Protein AF-A0A497PN69-F1 (afdb_monomer_lite)

Radius of gyration: 21.59 Å; chains: 1; bounding box: 62×53×50 Å

Secondary structure (DSSP, 8-state):
--PPPPPPP-EEEESS-SS--PBP-TTSEEPTT-EEEETTSSS-EEEEESSTTEESPPTTSTTEEEEPSSSPBP-TT-EE-TT-EEEEEE-TTSSSEEEEEEEEEESS-EES--S--B-SS-BTTTTTEEEEEE-HHHHTTSS-TT-----SS-EEEEEE-TT---EEE-S---SEEEEEEEEB-TTTSEEEEEEEE---BPPP-SHHHHHHS---B---EEE------SSEEEEEEEEPPP---

Foldseek 3Di:
DDDDDDDQWAFPDKPQDQADADADDLADFDAAQHKHWHVVDVVIWMWGARHGRPHRDDPPDVRIDTDPPDQDADDLADKDAAQRKHKHQADLVVPHGDSFIWMKGFRHIDHSDDPADPVVPDRVCVNTIDTPAGHLRRQQRRPDQPGHNDDPFKIKTKIWQAQHFKDKGAQDQFAKKKKWKFQADPVPGDTPDIDMDGCQWPDQPDPCCVVPNDTHGNGMDMDGRHDRHRTMMMIMIGGHDPPDD

Sequence (245 aa):
MKLVKLRDINLVFSNIPFEDYPEWDGSTTYNKGDRVILTSEKPVKIFESLVDSNTNNYPPDTCWNELESNYPEWDRKTSYSAGDRVKVSYEKDGITPLDIPQAFEAVSSNSGVYPPEDDGTNWVSLDKWKDLGATNRWKMFDGKVLTQTVNSDTIEVVVDFSYCSSFALFNLYTDSINWELYDGDYQNGDLVKSGQITNLQEEVKDWYEYFYSEIVLKQDVFVDGLPALSNSQLRLLINPAGDSA

pLDDT: mean 80.76, std 14.46, range [25.45, 97.81]

Structure (mmCIF, N/CA/C/O backbone):
data_AF-A0A497PN69-F1
#
_entry.id   AF-A0A497PN69-F1
#
loop_
_atom_site.group_PDB
_atom_site.id
_atom_site.type_symbol
_atom_site.label_atom_id
_atom_site.label_alt_id
_atom_site.label_comp_id
_atom_site.label_asym_id
_atom_site.label_entity_id
_atom_site.label_seq_id
_atom_site.pdbx_PDB_ins_code
_atom_site.Cartn_x
_atom_site.Cartn_y
_atom_site.Cartn_z
_atom_site.occupancy
_atom_site.B_iso_or_equiv
_atom_site.auth_seq_id
_atom_site.auth_comp_id
_atom_site.auth_asym_id
_atom_site.auth_atom_id
_atom_site.pdbx_PDB_model_num
ATOM 1 N N . MET A 1 1 ? -30.030 15.438 -8.750 1.00 37.94 1 MET A N 1
ATOM 2 C CA . MET A 1 1 ? -29.577 14.555 -7.657 1.00 37.94 1 MET A CA 1
ATOM 3 C C . MET A 1 1 ? -28.134 14.192 -7.952 1.00 37.94 1 MET A C 1
ATOM 5 O O . MET A 1 1 ? -27.872 13.740 -9.058 1.00 37.94 1 MET A O 1
ATOM 9 N N . LYS A 1 2 ? -27.202 14.486 -7.043 1.00 30.28 2 LYS A N 1
ATOM 10 C CA . LYS A 1 2 ? -25.797 14.086 -7.174 1.00 30.28 2 LYS A CA 1
ATOM 11 C C . LYS A 1 2 ? -25.393 13.405 -5.873 1.00 30.28 2 LYS A C 1
ATOM 13 O O . LYS A 1 2 ? -25.595 13.965 -4.800 1.00 30.28 2 LYS A O 1
ATOM 18 N N . LEU A 1 3 ? -24.923 12.177 -6.018 1.00 25.45 3 LEU A N 1
ATOM 19 C CA . LEU A 1 3 ? -24.371 11.335 -4.969 1.00 25.45 3 LEU A CA 1
ATOM 20 C C . LEU A 1 3 ? -22.994 11.895 -4.574 1.00 25.45 3 LEU A C 1
ATOM 22 O O . LEU A 1 3 ? -22.254 12.343 -5.453 1.00 25.45 3 LEU A O 1
ATOM 26 N N . VAL A 1 4 ? -22.684 11.926 -3.276 1.00 40.94 4 VAL A N 1
ATOM 27 C CA . VAL A 1 4 ? -21.407 12.441 -2.757 1.00 40.94 4 VAL A CA 1
ATOM 28 C C . VAL A 1 4 ? -20.396 11.313 -2.576 1.00 40.94 4 VAL A C 1
ATOM 30 O O . VAL A 1 4 ? -20.739 10.188 -2.224 1.00 40.94 4 VAL A O 1
ATOM 33 N N . LYS A 1 5 ? -19.163 11.720 -2.876 1.00 43.44 5 LYS A N 1
ATOM 34 C CA . LYS A 1 5 ? -17.874 11.042 -2.966 1.00 43.44 5 LYS A CA 1
ATOM 35 C C . LYS A 1 5 ? -17.502 10.280 -1.683 1.00 43.44 5 LYS A C 1
ATOM 37 O O . LYS A 1 5 ? -17.602 10.841 -0.592 1.00 43.44 5 LYS A O 1
ATOM 42 N N . LEU A 1 6 ? -17.000 9.054 -1.836 1.00 58.69 6 LEU A N 1
ATOM 43 C CA . LEU A 1 6 ? -16.083 8.450 -0.862 1.00 58.69 6 LEU A CA 1
ATOM 44 C C . LEU A 1 6 ? -14.863 9.383 -0.747 1.00 58.69 6 LEU A C 1
ATOM 46 O O . LEU A 1 6 ? -14.435 9.938 -1.760 1.00 58.69 6 LEU A O 1
ATOM 50 N N . ARG A 1 7 ? -14.361 9.643 0.465 1.00 65.81 7 ARG A N 1
ATOM 51 C CA . ARG A 1 7 ? -13.119 10.417 0.616 1.00 65.81 7 ARG A CA 1
ATOM 52 C C . ARG A 1 7 ? -11.955 9.616 0.045 1.00 65.81 7 ARG A C 1
ATOM 54 O O . ARG A 1 7 ? -11.939 8.393 0.168 1.00 65.81 7 ARG A O 1
ATOM 61 N N . ASP A 1 8 ? -11.010 10.329 -0.551 1.00 73.31 8 ASP A N 1
ATOM 62 C CA . ASP A 1 8 ? -9.769 9.737 -1.033 1.00 73.31 8 ASP A CA 1
ATOM 63 C C . ASP A 1 8 ? -8.976 9.224 0.183 1.00 73.31 8 ASP A C 1
ATOM 65 O O . ASP A 1 8 ? -8.997 9.840 1.257 1.00 73.31 8 ASP A O 1
ATOM 69 N N . ILE A 1 9 ? -8.336 8.062 0.049 1.00 76.81 9 ILE A N 1
ATOM 70 C CA . ILE A 1 9 ? -7.526 7.490 1.128 1.00 76.81 9 ILE A CA 1
ATOM 71 C C . ILE A 1 9 ? -6.216 8.269 1.190 1.00 76.81 9 ILE A C 1
ATOM 73 O O . ILE A 1 9 ? -5.450 8.272 0.232 1.00 76.81 9 ILE A O 1
ATOM 77 N N . ASN A 1 10 ? -5.943 8.904 2.329 1.00 83.31 10 ASN A N 1
ATOM 78 C CA . ASN A 1 10 ? -4.679 9.592 2.562 1.00 83.31 10 ASN A CA 1
ATOM 79 C C . ASN A 1 10 ? -3.791 8.746 3.482 1.00 83.31 10 ASN A C 1
ATOM 81 O O . ASN A 1 10 ? -4.083 8.583 4.670 1.00 83.31 10 ASN A O 1
ATOM 85 N N . LEU A 1 11 ? -2.724 8.185 2.908 1.00 84.88 11 LEU A N 1
ATOM 86 C CA . LEU A 1 11 ? -1.731 7.401 3.634 1.00 84.88 11 LEU A CA 1
ATOM 87 C C . LEU A 1 11 ? -0.800 8.331 4.421 1.00 84.88 11 LEU A C 1
ATOM 89 O O . LEU A 1 11 ? -0.011 9.074 3.841 1.00 84.88 11 LEU A O 1
ATOM 93 N N . VAL A 1 12 ? -0.850 8.238 5.748 1.00 86.81 12 VAL A N 1
ATOM 94 C CA . VAL A 1 12 ? 0.030 8.982 6.661 1.00 86.81 12 VAL A CA 1
ATOM 95 C C . VAL A 1 12 ? 1.354 8.245 6.851 1.00 86.81 12 VAL A C 1
ATOM 97 O O . VAL A 1 12 ? 2.421 8.857 6.825 1.00 86.81 12 VAL A O 1
ATOM 100 N N . PHE A 1 13 ? 1.297 6.925 7.037 1.00 83.56 13 PHE A N 1
ATOM 101 C CA . PHE A 1 13 ? 2.472 6.087 7.267 1.00 83.56 13 PHE A CA 1
ATOM 102 C C . PHE A 1 13 ? 2.253 4.670 6.736 1.00 83.56 13 PHE A C 1
ATOM 104 O O . PHE A 1 13 ? 1.155 4.126 6.825 1.00 83.56 13 PHE A O 1
ATOM 111 N N . SER A 1 14 ? 3.319 4.053 6.230 1.00 84.19 14 SER A N 1
ATOM 112 C CA . SER A 1 14 ? 3.390 2.610 6.017 1.00 84.19 14 SER A CA 1
ATOM 113 C C . SER A 1 14 ? 4.811 2.130 6.278 1.00 84.19 14 SER A C 1
ATOM 115 O O . SER A 1 14 ? 5.770 2.769 5.831 1.00 84.19 14 SER A O 1
ATOM 117 N N . ASN A 1 15 ? 4.944 1.001 6.971 1.00 81.19 15 ASN A N 1
ATOM 118 C CA . ASN A 1 15 ? 6.228 0.320 7.119 1.00 81.19 15 ASN A CA 1
ATOM 119 C C . ASN A 1 15 ? 6.625 -0.478 5.867 1.00 81.19 15 ASN A C 1
ATOM 121 O O . ASN A 1 15 ? 7.773 -0.902 5.761 1.00 81.19 15 ASN A O 1
ATOM 125 N N . ILE A 1 16 ? 5.713 -0.646 4.906 1.00 81.38 16 ILE A N 1
ATOM 126 C CA . ILE A 1 16 ? 6.023 -1.299 3.641 1.00 81.38 16 ILE A CA 1
ATOM 127 C C . ILE A 1 16 ? 6.902 -0.359 2.839 1.00 81.38 16 ILE A C 1
ATOM 129 O O . ILE A 1 16 ? 6.518 0.797 2.620 1.00 81.38 16 ILE A O 1
ATOM 133 N N . PRO A 1 17 ? 8.093 -0.783 2.406 1.00 67.75 17 PRO A N 1
ATOM 134 C CA . PRO A 1 17 ? 8.920 0.038 1.544 1.00 67.75 17 PRO A CA 1
ATOM 135 C C . PRO A 1 17 ? 8.192 0.381 0.240 1.00 67.75 17 PRO A C 1
ATOM 137 O O . PRO A 1 17 ? 7.234 -0.270 -0.161 1.00 67.75 17 PRO A O 1
ATOM 140 N N . PHE A 1 18 ? 8.603 1.465 -0.417 1.00 55.66 18 PHE A N 1
ATOM 141 C CA . PHE A 1 18 ? 7.977 1.865 -1.683 1.00 55.66 18 PHE A CA 1
ATOM 142 C C . PHE A 1 18 ? 8.210 0.807 -2.783 1.00 55.66 18 PHE A C 1
ATOM 144 O O . PHE A 1 18 ? 7.418 0.725 -3.720 1.00 55.66 18 PHE A O 1
ATOM 151 N N . GLU A 1 19 ? 9.247 -0.021 -2.608 1.00 62.59 19 GLU A N 1
ATOM 152 C CA . GLU A 1 19 ? 9.694 -1.105 -3.484 1.00 62.59 19 GLU A CA 1
ATOM 153 C C . GLU A 1 19 ? 9.865 -2.411 -2.692 1.00 62.59 19 GLU A C 1
ATOM 155 O O . GLU A 1 19 ? 10.232 -2.372 -1.520 1.00 62.59 19 GLU A O 1
ATOM 160 N N . ASP A 1 20 ? 9.665 -3.558 -3.342 1.00 57.22 20 ASP A N 1
ATOM 161 C CA . ASP A 1 20 ? 9.749 -4.890 -2.726 1.00 57.22 20 ASP A CA 1
ATOM 162 C C . ASP A 1 20 ? 11.177 -5.444 -2.710 1.00 57.22 20 ASP A C 1
ATOM 164 O O . ASP A 1 20 ? 11.579 -6.146 -3.639 1.00 57.22 20 ASP A O 1
ATOM 168 N N . TYR A 1 21 ? 11.931 -5.181 -1.642 1.00 71.88 21 TYR A N 1
ATOM 169 C CA . TYR A 1 21 ? 13.157 -5.921 -1.326 1.00 71.88 21 TYR A CA 1
ATOM 170 C C . TYR A 1 21 ? 13.228 -6.200 0.182 1.00 71.88 21 TYR A C 1
ATOM 172 O O . TYR A 1 21 ? 12.792 -5.350 0.961 1.00 71.88 21 TYR A O 1
ATOM 180 N N . PRO A 1 22 ? 13.747 -7.366 0.610 1.00 75.12 22 PRO A N 1
ATOM 181 C CA . PRO A 1 22 ? 13.937 -7.662 2.029 1.00 75.12 22 PRO A CA 1
ATOM 182 C C . PRO A 1 22 ? 14.903 -6.654 2.665 1.00 75.12 22 PRO A C 1
ATOM 184 O O . PRO A 1 22 ? 15.870 -6.230 2.023 1.00 75.12 22 PRO A O 1
ATOM 187 N N . GLU A 1 23 ? 14.647 -6.259 3.917 1.00 83.88 23 GLU A N 1
ATOM 188 C CA . GLU A 1 23 ? 15.613 -5.466 4.693 1.00 83.88 23 GLU A CA 1
ATOM 189 C C . GLU A 1 23 ? 16.932 -6.240 4.770 1.00 83.88 23 GLU A C 1
ATOM 191 O O . GLU A 1 23 ? 16.928 -7.463 4.932 1.00 83.88 23 GLU A O 1
ATOM 196 N N . TRP A 1 24 ? 18.063 -5.545 4.629 1.00 91.44 24 TRP A N 1
ATOM 197 C CA . TRP A 1 24 ? 19.355 -6.200 4.790 1.00 91.44 24 TRP A CA 1
ATOM 198 C C . TRP A 1 24 ? 19.456 -6.834 6.181 1.00 91.44 24 TRP A C 1
ATOM 200 O O . TRP A 1 24 ? 19.345 -6.172 7.211 1.00 91.44 24 TRP A O 1
ATOM 210 N N . ASP A 1 25 ? 19.732 -8.128 6.190 1.00 91.81 25 ASP A N 1
ATOM 211 C CA . ASP A 1 25 ? 20.089 -8.909 7.364 1.00 91.81 25 ASP A CA 1
ATOM 212 C C . ASP A 1 25 ? 21.506 -9.475 7.207 1.00 91.81 25 ASP A C 1
ATOM 214 O O . ASP A 1 25 ? 21.809 -10.173 6.234 1.00 91.81 25 ASP A O 1
ATOM 218 N N . GLY A 1 26 ? 22.371 -9.202 8.188 1.00 91.75 26 GLY A N 1
ATOM 219 C CA . GLY A 1 26 ? 23.750 -9.689 8.228 1.00 91.75 26 GLY A CA 1
ATOM 220 C C . GLY A 1 26 ? 23.882 -11.198 8.449 1.00 91.75 26 GLY A C 1
ATOM 221 O O . GLY A 1 26 ? 24.952 -11.752 8.191 1.00 91.75 26 GLY A O 1
ATOM 222 N N . SER A 1 27 ? 22.818 -11.874 8.896 1.00 92.19 27 SER A N 1
ATOM 223 C CA . SER A 1 27 ? 22.783 -13.334 9.040 1.00 92.19 27 SER A CA 1
ATOM 224 C C . SER A 1 27 ? 22.458 -14.065 7.729 1.00 92.19 27 SER A C 1
ATOM 226 O O . SER A 1 27 ? 22.778 -15.247 7.572 1.00 92.19 27 SER A O 1
ATOM 228 N N . THR A 1 28 ? 21.887 -13.345 6.762 1.00 92.19 28 THR A N 1
ATOM 229 C CA . THR A 1 28 ? 21.499 -13.871 5.455 1.00 92.19 28 THR A CA 1
ATOM 230 C C . THR A 1 28 ? 22.683 -13.855 4.481 1.00 92.19 28 THR A C 1
ATOM 232 O O . THR A 1 28 ? 23.554 -12.985 4.520 1.00 92.19 28 THR A O 1
ATOM 235 N N . THR A 1 29 ? 22.744 -14.867 3.614 1.00 95.12 29 THR A N 1
ATOM 236 C CA . THR A 1 29 ? 23.755 -14.981 2.555 1.00 95.12 29 THR A CA 1
ATOM 237 C C . THR A 1 29 ? 23.128 -14.627 1.216 1.00 95.12 29 THR A C 1
ATOM 239 O O . THR A 1 29 ? 22.238 -15.342 0.762 1.00 95.12 29 THR A O 1
ATOM 242 N N . TYR A 1 30 ? 23.613 -13.558 0.585 1.00 95.19 30 TYR A N 1
ATOM 243 C CA . TYR A 1 30 ? 23.102 -13.062 -0.693 1.00 95.19 30 TYR A CA 1
ATOM 244 C C . TYR A 1 30 ? 23.979 -13.543 -1.853 1.00 95.19 30 TYR A C 1
ATOM 246 O O . TYR A 1 30 ? 25.202 -13.400 -1.828 1.00 95.19 30 TYR A O 1
ATOM 254 N N . ASN A 1 31 ? 23.378 -14.117 -2.887 1.00 95.56 31 ASN A N 1
ATOM 255 C CA . ASN A 1 31 ? 24.067 -14.433 -4.133 1.00 95.56 31 ASN A CA 1
ATOM 256 C C . ASN A 1 31 ? 24.229 -13.182 -4.999 1.00 95.56 31 ASN A C 1
ATOM 258 O O . ASN A 1 31 ? 23.618 -12.139 -4.755 1.00 95.56 31 ASN A O 1
ATOM 262 N N . LYS A 1 32 ? 25.056 -13.270 -6.041 1.00 92.56 32 LYS A N 1
ATOM 263 C CA . LYS A 1 32 ? 25.226 -12.160 -6.972 1.00 92.56 32 LYS A CA 1
ATOM 264 C C . LYS A 1 32 ? 23.892 -11.845 -7.654 1.00 92.56 32 LYS A C 1
ATOM 266 O O . LYS A 1 32 ? 23.284 -12.721 -8.264 1.00 92.56 32 LYS A O 1
ATOM 271 N N . GLY A 1 33 ? 23.489 -10.578 -7.616 1.00 81.19 33 GLY A N 1
ATOM 272 C CA . GLY A 1 33 ? 22.219 -10.097 -8.162 1.00 81.19 33 GLY A CA 1
ATOM 273 C C . GLY A 1 33 ? 21.063 -10.067 -7.159 1.00 81.19 33 GLY A C 1
ATOM 274 O O . GLY A 1 33 ? 20.028 -9.483 -7.476 1.00 81.19 33 GLY A O 1
ATOM 275 N N . ASP A 1 34 ? 21.226 -10.632 -5.958 1.00 89.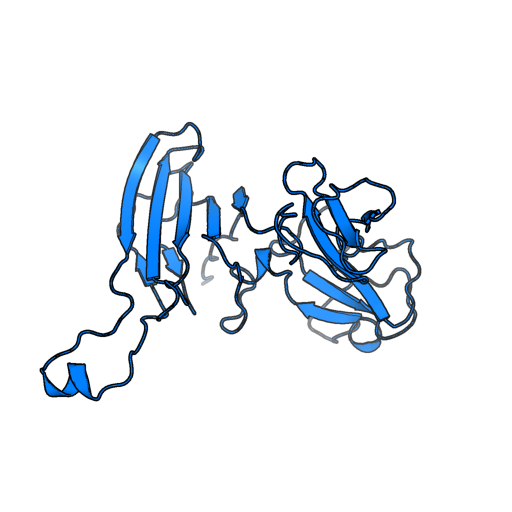00 34 ASP A N 1
ATOM 276 C CA . ASP A 1 34 ? 20.233 -10.497 -4.890 1.00 89.00 34 ASP A CA 1
ATOM 277 C C . ASP A 1 34 ? 20.149 -9.042 -4.424 1.00 89.00 34 ASP A C 1
ATOM 279 O O . ASP A 1 34 ? 21.143 -8.309 -4.436 1.00 89.00 34 ASP A O 1
ATOM 283 N N . ARG A 1 35 ? 18.954 -8.613 -4.013 1.00 87.31 35 ARG A N 1
ATOM 284 C CA . ARG A 1 35 ? 18.666 -7.216 -3.683 1.00 87.31 35 ARG A CA 1
ATOM 285 C C . ARG A 1 35 ? 18.120 -7.072 -2.276 1.00 87.31 35 ARG A C 1
ATOM 287 O O . ARG A 1 35 ? 17.302 -7.878 -1.845 1.00 87.31 35 ARG A O 1
ATOM 294 N N . VAL A 1 36 ? 18.557 -6.016 -1.603 1.00 87.75 36 VAL A N 1
ATOM 295 C CA . VAL A 1 36 ? 18.158 -5.661 -0.238 1.00 87.75 36 VAL A CA 1
ATOM 296 C C . VAL A 1 36 ? 17.786 -4.188 -0.157 1.00 87.75 36 VAL A C 1
ATOM 298 O O . VAL A 1 36 ? 18.216 -3.379 -0.987 1.00 87.75 36 VAL A O 1
ATOM 301 N N . ILE A 1 37 ? 17.024 -3.828 0.868 1.00 81.56 37 ILE A N 1
ATOM 302 C CA . ILE A 1 37 ? 16.698 -2.444 1.207 1.00 81.56 37 ILE A CA 1
ATOM 303 C C . ILE A 1 37 ? 17.320 -2.054 2.550 1.00 81.56 37 ILE A C 1
ATOM 305 O O . ILE A 1 37 ? 17.470 -2.895 3.434 1.00 81.56 37 ILE A O 1
ATOM 309 N N . LEU A 1 38 ? 17.697 -0.781 2.692 1.00 78.19 38 LEU A N 1
ATOM 310 C CA . LEU A 1 38 ? 18.069 -0.172 3.971 1.00 78.19 38 LEU A CA 1
ATOM 311 C C . LEU A 1 38 ? 17.022 0.878 4.347 1.00 78.19 38 LEU A C 1
ATOM 313 O O . LEU A 1 38 ? 17.089 2.028 3.896 1.00 78.19 38 LEU A O 1
ATOM 317 N N . THR A 1 39 ? 16.040 0.501 5.169 1.00 67.94 39 THR A N 1
ATOM 318 C CA . THR A 1 39 ? 14.979 1.424 5.624 1.00 67.94 39 THR A CA 1
ATOM 319 C C . THR A 1 39 ? 15.470 2.453 6.649 1.00 67.94 39 THR A C 1
ATOM 321 O O . THR A 1 39 ? 14.830 3.503 6.829 1.00 67.94 39 THR A O 1
ATOM 324 N N . SER A 1 40 ? 16.621 2.187 7.277 1.00 70.06 40 SER A N 1
ATOM 325 C CA . SER A 1 40 ? 17.322 3.080 8.208 1.00 70.06 40 SER A CA 1
ATOM 326 C C . SER A 1 40 ? 17.893 4.338 7.535 1.00 70.06 40 SER A C 1
ATOM 328 O O . SER A 1 40 ? 17.950 5.394 8.167 1.00 70.06 40 SER A O 1
ATOM 330 N N . GLU A 1 41 ? 18.240 4.267 6.247 1.00 63.91 41 GLU A N 1
ATOM 331 C CA . GLU A 1 41 ? 18.747 5.395 5.459 1.00 63.91 41 GLU A CA 1
ATOM 332 C C . GLU A 1 41 ? 17.616 6.336 5.005 1.00 63.91 41 GLU A C 1
ATOM 334 O O . GLU A 1 41 ? 16.479 5.918 4.747 1.00 63.91 41 GLU A O 1
ATOM 339 N N . LYS A 1 42 ? 17.919 7.639 4.904 1.00 49.22 42 LYS A N 1
ATOM 340 C CA . LYS A 1 42 ? 17.006 8.670 4.376 1.00 49.22 42 LYS A CA 1
ATOM 341 C C . LYS A 1 42 ? 17.726 9.496 3.294 1.00 49.22 42 LYS A C 1
ATOM 343 O O . LYS A 1 42 ? 18.630 10.257 3.640 1.00 49.22 42 LYS A O 1
ATOM 348 N N . PRO A 1 43 ? 17.323 9.412 2.008 1.00 52.88 43 PRO A N 1
ATOM 349 C CA . PRO A 1 43 ? 16.248 8.569 1.464 1.00 52.88 43 PRO A CA 1
ATOM 350 C C . PRO A 1 43 ? 16.553 7.067 1.596 1.00 52.88 43 PRO A C 1
ATOM 352 O O . PRO A 1 43 ? 17.713 6.687 1.703 1.00 52.88 43 PRO A O 1
ATOM 355 N N . VAL A 1 44 ? 15.509 6.229 1.586 1.00 55.88 44 VAL A N 1
ATOM 356 C CA . VAL A 1 44 ? 15.651 4.761 1.628 1.00 55.88 44 VAL A CA 1
ATOM 357 C C . VAL A 1 44 ? 16.427 4.291 0.401 1.00 55.88 44 VAL A C 1
ATOM 359 O O . VAL A 1 44 ? 16.085 4.675 -0.723 1.00 55.88 44 VAL A O 1
ATOM 362 N N . LYS A 1 45 ? 17.445 3.457 0.619 1.00 69.19 45 LYS A N 1
ATOM 363 C CA . LYS A 1 45 ? 18.369 2.985 -0.419 1.00 69.19 45 LYS A CA 1
ATOM 364 C C . LYS A 1 45 ? 18.189 1.499 -0.699 1.00 69.19 45 LYS A C 1
ATOM 366 O O . LYS A 1 45 ? 17.864 0.734 0.206 1.00 69.19 45 LYS A O 1
ATOM 371 N N . ILE A 1 46 ? 18.426 1.109 -1.947 1.00 80.94 46 ILE A N 1
ATOM 372 C CA . ILE A 1 46 ? 18.343 -0.274 -2.421 1.00 80.94 46 IL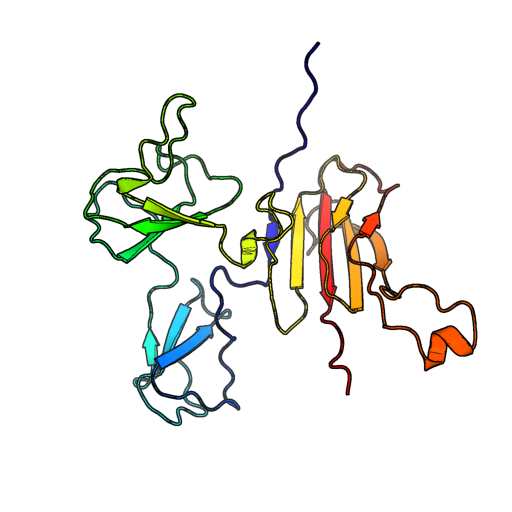E A CA 1
ATOM 373 C C . ILE A 1 46 ? 19.736 -0.678 -2.880 1.00 80.94 46 ILE A C 1
ATOM 375 O O . ILE A 1 46 ? 20.450 0.122 -3.481 1.00 80.94 46 ILE A O 1
ATOM 379 N N . PHE A 1 47 ? 20.125 -1.915 -2.609 1.00 85.50 47 PHE A N 1
ATOM 380 C CA . PHE A 1 47 ? 21.431 -2.424 -2.993 1.00 85.50 47 PHE A CA 1
ATOM 381 C C . PHE A 1 47 ? 21.307 -3.774 -3.683 1.00 85.50 47 PHE A C 1
ATOM 383 O O . PHE A 1 47 ? 20.504 -4.606 -3.274 1.00 85.50 47 PHE A O 1
ATOM 390 N N . GLU A 1 48 ? 22.115 -3.991 -4.717 1.00 86.88 48 GLU A N 1
ATOM 391 C CA . GLU A 1 48 ? 22.279 -5.280 -5.393 1.00 86.88 48 GLU A CA 1
ATOM 392 C C . GLU A 1 48 ? 23.644 -5.874 -5.049 1.00 86.88 48 GLU A C 1
ATOM 394 O O . GLU A 1 48 ? 24.668 -5.192 -5.147 1.00 86.88 48 GLU A O 1
ATOM 399 N N . SER A 1 49 ? 23.677 -7.139 -4.639 1.00 94.81 49 SER A N 1
ATOM 400 C CA . SER A 1 49 ? 24.921 -7.831 -4.322 1.00 94.81 49 SER A CA 1
ATOM 401 C C . SER A 1 49 ? 25.744 -8.044 -5.594 1.00 94.81 49 SER A C 1
ATOM 403 O O . SER A 1 49 ? 25.280 -8.630 -6.574 1.00 94.81 49 SER A O 1
ATOM 405 N N . LEU A 1 50 ? 27.003 -7.610 -5.578 1.00 93.62 50 LEU A N 1
ATOM 406 C CA . LEU A 1 50 ? 27.937 -7.759 -6.698 1.00 93.62 50 LEU A CA 1
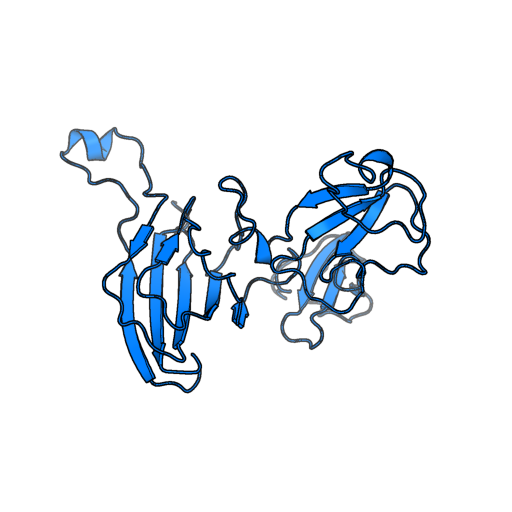ATOM 407 C C . LEU A 1 50 ? 28.660 -9.113 -6.707 1.00 93.62 50 LEU A C 1
ATOM 409 O O . LEU A 1 50 ? 29.336 -9.441 -7.690 1.00 93.62 50 LEU A O 1
ATOM 413 N N . VAL A 1 51 ? 28.529 -9.894 -5.633 1.00 94.12 51 VAL A N 1
ATOM 414 C CA . VAL A 1 51 ? 29.266 -11.144 -5.408 1.00 94.12 51 VAL A CA 1
ATOM 415 C C . VAL A 1 51 ? 28.343 -12.256 -4.916 1.00 94.12 51 VAL A C 1
ATOM 417 O O . VAL A 1 51 ? 27.333 -11.996 -4.267 1.00 94.12 51 VAL A O 1
ATOM 420 N N . ASP A 1 52 ? 28.705 -13.500 -5.225 1.00 95.69 52 ASP A N 1
ATOM 421 C CA . ASP A 1 52 ? 28.063 -14.670 -4.628 1.00 95.69 52 ASP A CA 1
ATOM 422 C C . ASP A 1 52 ? 28.503 -14.844 -3.175 1.00 95.69 52 ASP A C 1
ATOM 424 O O . ASP A 1 52 ? 29.607 -14.439 -2.798 1.00 95.69 52 ASP A O 1
ATOM 428 N N . SER A 1 53 ? 27.655 -15.486 -2.371 1.00 94.94 53 SER A N 1
ATOM 429 C CA . SER A 1 53 ? 27.918 -15.743 -0.951 1.00 94.94 53 SER A CA 1
ATOM 430 C C . SER A 1 53 ? 28.267 -14.481 -0.146 1.00 94.94 53 SER A C 1
ATOM 432 O O . SER A 1 53 ? 29.156 -14.491 0.708 1.00 94.94 53 SER A O 1
ATOM 434 N N . ASN A 1 54 ? 27.585 -13.376 -0.433 1.00 93.88 54 ASN A N 1
ATOM 435 C CA . ASN A 1 54 ? 27.713 -12.115 0.276 1.00 93.88 54 ASN A CA 1
ATOM 436 C C . ASN A 1 54 ? 27.001 -12.211 1.635 1.00 93.88 54 ASN A C 1
ATOM 438 O O . ASN A 1 54 ? 25.809 -11.947 1.744 1.00 93.88 54 ASN A O 1
ATOM 442 N N . THR A 1 55 ? 27.722 -12.647 2.665 1.00 94.50 55 THR A N 1
ATOM 443 C CA . THR A 1 55 ? 27.214 -12.774 4.040 1.00 94.50 55 THR A CA 1
ATOM 444 C C . THR A 1 55 ? 27.858 -11.717 4.928 1.00 94.50 55 THR A C 1
ATOM 446 O O . THR A 1 55 ? 29.078 -11.556 4.899 1.00 94.50 55 THR A O 1
ATOM 449 N N . ASN A 1 56 ? 27.062 -11.043 5.764 1.00 93.50 56 ASN A N 1
ATOM 450 C CA . ASN A 1 56 ? 27.539 -10.093 6.778 1.00 93.50 56 ASN A CA 1
ATOM 451 C C . ASN A 1 56 ? 28.400 -8.920 6.245 1.00 93.50 56 ASN A C 1
ATOM 453 O O . ASN A 1 56 ? 29.140 -8.309 7.014 1.00 93.50 56 ASN A O 1
ATOM 457 N N . ASN A 1 57 ? 28.310 -8.577 4.954 1.00 92.56 57 ASN A N 1
ATOM 458 C CA . ASN A 1 57 ? 28.842 -7.308 4.447 1.00 92.56 57 ASN A CA 1
ATOM 459 C C . ASN A 1 57 ? 27.701 -6.296 4.366 1.00 92.56 57 ASN A C 1
ATOM 461 O O . ASN A 1 57 ? 26.688 -6.561 3.712 1.00 92.56 57 ASN A O 1
ATOM 465 N N . TYR A 1 58 ? 27.857 -5.155 5.031 1.00 91.69 58 TYR A N 1
ATOM 466 C CA . TYR A 1 58 ? 26.812 -4.141 5.150 1.00 91.69 58 TYR A CA 1
ATOM 467 C C . TYR A 1 58 ? 26.872 -3.178 3.951 1.00 91.69 58 TYR A C 1
ATOM 469 O O . TYR A 1 58 ? 27.946 -2.650 3.658 1.00 91.69 58 TYR A O 1
ATOM 477 N N . PRO A 1 59 ? 25.770 -2.900 3.234 1.00 90.00 59 PRO A N 1
ATOM 478 C CA . PRO A 1 59 ? 25.772 -1.850 2.219 1.00 90.00 59 PRO A CA 1
ATOM 479 C C . PRO A 1 59 ? 26.003 -0.474 2.879 1.00 90.00 59 PRO A C 1
ATOM 481 O O . PRO A 1 59 ? 25.343 -0.179 3.869 1.00 90.00 59 PRO A O 1
ATOM 484 N N . PRO A 1 60 ? 26.908 0.397 2.387 1.00 85.44 60 PRO A N 1
ATOM 485 C CA . PRO A 1 60 ? 27.437 0.451 1.025 1.00 85.44 60 PRO A CA 1
ATOM 486 C C . PRO A 1 60 ? 28.893 -0.047 0.884 1.00 85.44 60 PRO A C 1
ATOM 488 O O . PRO A 1 60 ? 29.713 0.614 0.241 1.00 85.44 60 PRO A O 1
ATOM 491 N N . ASP A 1 61 ? 29.254 -1.193 1.469 1.00 90.12 61 ASP A N 1
ATOM 492 C CA . ASP A 1 61 ? 30.540 -1.837 1.161 1.00 90.12 61 ASP A CA 1
ATOM 493 C C . ASP A 1 61 ? 30.687 -2.117 -0.349 1.00 90.12 61 ASP A C 1
ATOM 495 O O . ASP A 1 61 ? 29.709 -2.276 -1.076 1.00 90.12 61 ASP A O 1
ATOM 499 N N . THR A 1 62 ? 31.924 -2.243 -0.844 1.00 91.69 62 THR A N 1
ATOM 500 C CA . THR A 1 62 ? 32.232 -2.367 -2.289 1.00 91.69 62 THR A CA 1
ATOM 501 C C . THR A 1 62 ? 31.674 -3.619 -2.975 1.00 91.69 62 THR A C 1
ATOM 503 O O . THR A 1 62 ? 31.739 -3.731 -4.198 1.00 91.69 62 THR A O 1
ATOM 506 N N . CYS A 1 63 ? 31.148 -4.570 -2.203 1.00 88.81 63 CYS A N 1
ATOM 507 C CA . CYS A 1 63 ? 30.443 -5.754 -2.689 1.00 88.81 63 CYS A CA 1
ATOM 508 C C . CYS A 1 63 ? 28.945 -5.507 -2.940 1.00 88.81 63 CYS A C 1
ATOM 510 O O . CYS A 1 63 ? 28.242 -6.435 -3.337 1.00 88.81 63 CYS A O 1
ATOM 512 N N . TRP A 1 64 ? 28.475 -4.272 -2.763 1.00 91.88 64 TRP A N 1
ATOM 513 C CA . TRP A 1 64 ? 27.123 -3.828 -3.064 1.00 91.88 64 TRP A CA 1
ATOM 514 C C . TRP A 1 64 ? 27.141 -2.733 -4.129 1.00 91.88 64 TRP A C 1
ATOM 516 O O . TRP A 1 64 ? 27.948 -1.806 -4.087 1.00 91.88 64 TRP A O 1
ATOM 526 N N . ASN A 1 65 ? 26.224 -2.831 -5.084 1.00 86.94 65 ASN A N 1
ATOM 527 C CA . ASN A 1 65 ? 25.902 -1.748 -5.998 1.00 86.94 65 ASN A CA 1
ATOM 528 C C . ASN A 1 65 ? 24.699 -0.997 -5.434 1.00 86.94 65 ASN A C 1
ATOM 530 O O . ASN A 1 65 ? 23.630 -1.594 -5.308 1.00 86.94 65 ASN A O 1
ATOM 534 N N . GLU A 1 66 ? 24.862 0.283 -5.089 1.00 81.12 66 GLU A N 1
ATOM 535 C CA . GLU A 1 66 ? 23.719 1.141 -4.762 1.00 81.12 66 GLU A CA 1
ATOM 536 C C . GLU A 1 66 ? 22.862 1.260 -6.022 1.00 81.12 66 GLU A C 1
ATOM 538 O O . GLU A 1 66 ? 23.278 1.832 -7.031 1.00 81.12 66 GLU A O 1
ATOM 543 N N . LEU A 1 67 ? 21.683 0.651 -5.977 1.00 66.19 67 LEU A N 1
ATOM 544 C CA . LEU A 1 67 ? 20.673 0.856 -6.989 1.00 66.19 67 LEU A CA 1
ATOM 545 C C . LEU A 1 67 ? 19.943 2.144 -6.648 1.00 66.19 67 LEU A C 1
ATOM 547 O O . LEU A 1 67 ? 19.608 2.404 -5.488 1.00 66.19 67 LEU A O 1
ATOM 551 N N . GLU A 1 68 ? 19.668 2.947 -7.671 1.00 50.50 68 GLU A N 1
ATOM 552 C CA . GLU A 1 68 ? 18.750 4.058 -7.495 1.00 50.50 68 GLU A CA 1
ATOM 553 C C . GLU A 1 68 ? 17.414 3.495 -7.005 1.00 50.50 68 GLU A C 1
ATOM 555 O O . GLU A 1 68 ? 16.804 2.607 -7.603 1.00 50.50 68 GLU A O 1
ATOM 560 N N . SER A 1 69 ? 17.024 3.973 -5.829 1.00 49.53 69 SER A N 1
ATOM 561 C CA . SER A 1 69 ? 15.749 3.667 -5.215 1.00 49.53 69 SER A CA 1
ATOM 562 C C . SER A 1 69 ? 14.640 4.141 -6.147 1.00 49.53 69 SER A C 1
ATOM 564 O O . SER A 1 69 ? 14.515 5.339 -6.422 1.00 49.53 69 SER A O 1
ATOM 566 N N . ASN A 1 70 ? 13.800 3.189 -6.547 1.00 57.12 70 ASN A N 1
ATOM 567 C CA . ASN A 1 70 ? 12.615 3.329 -7.385 1.00 57.12 70 ASN A CA 1
ATOM 568 C C . ASN A 1 70 ? 12.877 3.399 -8.889 1.00 57.12 70 ASN A C 1
ATOM 570 O O . ASN A 1 70 ? 13.871 3.950 -9.362 1.00 57.12 70 ASN A O 1
ATOM 574 N N . TYR A 1 71 ? 11.881 2.938 -9.651 1.00 69.69 71 TYR A N 1
ATOM 575 C CA . TYR A 1 71 ? 11.694 3.485 -10.986 1.00 69.69 71 TYR A CA 1
ATOM 576 C C . TYR A 1 71 ? 11.757 5.016 -10.892 1.00 69.69 71 TYR A C 1
ATOM 578 O O . TYR A 1 71 ? 11.106 5.586 -10.004 1.00 69.69 71 TYR A O 1
ATOM 586 N N . PRO A 1 72 ? 12.548 5.692 -11.741 1.00 74.69 72 PRO A N 1
ATOM 587 C CA . PRO A 1 72 ? 12.608 7.141 -11.714 1.00 74.69 72 PRO A CA 1
ATOM 588 C C . PRO A 1 72 ? 11.194 7.702 -11.863 1.00 74.69 72 PRO A C 1
ATOM 590 O O . PRO A 1 72 ? 10.365 7.143 -12.591 1.00 74.69 72 PRO A O 1
ATOM 593 N N . GLU A 1 73 ? 10.915 8.791 -11.144 1.00 81.88 73 GLU A N 1
ATOM 594 C CA . GLU A 1 73 ? 9.703 9.563 -11.407 1.00 81.88 73 GLU A CA 1
ATOM 595 C C . GLU A 1 73 ? 9.695 9.910 -12.895 1.00 81.88 73 GLU A C 1
ATOM 597 O O . GLU A 1 73 ? 10.731 10.303 -13.448 1.00 81.88 73 GLU A O 1
ATOM 602 N N . TRP A 1 74 ? 8.557 9.708 -13.555 1.00 87.06 74 TRP A N 1
ATOM 603 C CA . TRP A 1 74 ? 8.433 10.068 -14.953 1.00 87.06 74 TRP A CA 1
ATOM 604 C C . TRP A 1 74 ? 8.837 11.534 -15.139 1.00 87.06 74 TRP A C 1
ATOM 606 O O . TRP A 1 74 ? 8.345 12.436 -14.462 1.00 87.06 74 TRP A O 1
ATOM 616 N N . ASP A 1 75 ? 9.743 11.771 -16.080 1.00 85.19 75 ASP A N 1
ATOM 617 C CA . ASP A 1 75 ? 10.228 13.096 -16.419 1.00 85.19 75 ASP A CA 1
ATOM 618 C C . ASP A 1 75 ? 9.934 13.364 -17.888 1.00 85.19 75 ASP A C 1
ATOM 620 O O . ASP A 1 75 ? 10.426 12.693 -18.800 1.00 85.19 75 ASP A O 1
ATOM 624 N N . ARG A 1 76 ? 9.174 14.434 -18.119 1.00 86.12 76 ARG A N 1
ATOM 625 C CA . ARG A 1 76 ? 8.831 14.942 -19.445 1.00 86.12 76 ARG A CA 1
ATOM 626 C C . ARG A 1 76 ? 10.052 15.183 -20.338 1.00 86.12 76 ARG A C 1
ATOM 628 O O . ARG A 1 76 ? 9.909 15.169 -21.560 1.00 86.12 76 ARG A O 1
ATOM 635 N N . LYS A 1 77 ? 11.222 15.468 -19.760 1.00 86.69 77 LYS A N 1
ATOM 636 C CA . LYS A 1 77 ? 12.463 15.752 -20.498 1.00 86.69 77 LYS A CA 1
ATOM 637 C C . LYS A 1 77 ? 13.292 14.506 -20.798 1.00 86.69 77 LYS A C 1
ATOM 639 O O . LYS A 1 77 ? 14.224 14.591 -21.599 1.00 86.69 77 LYS A O 1
ATOM 644 N N . THR A 1 78 ? 12.954 13.371 -20.199 1.00 87.19 78 THR A N 1
ATOM 645 C CA . THR A 1 78 ? 13.672 12.116 -20.402 1.00 87.19 78 THR A CA 1
ATOM 646 C C . THR A 1 78 ? 13.194 11.428 -21.681 1.00 87.19 78 THR A C 1
ATOM 648 O O . THR A 1 78 ? 12.047 11.566 -22.122 1.00 87.19 78 THR A O 1
ATOM 651 N N . SER A 1 79 ? 14.121 10.743 -22.349 1.00 91.62 79 SER A N 1
ATOM 652 C CA . SER A 1 79 ? 13.817 9.851 -23.466 1.00 91.62 79 SER A CA 1
ATOM 653 C C . SER A 1 79 ? 13.893 8.421 -22.963 1.00 91.62 79 SER A C 1
ATOM 655 O O . SER A 1 79 ? 14.918 8.027 -22.416 1.00 91.62 79 SER A O 1
ATOM 657 N N . TYR A 1 80 ? 12.820 7.673 -23.172 1.00 89.19 80 TYR A N 1
ATOM 658 C CA . TYR A 1 80 ? 12.671 6.296 -22.732 1.00 89.19 80 TYR A CA 1
ATOM 659 C C . TYR A 1 80 ? 12.806 5.352 -23.923 1.00 89.19 80 TYR A C 1
ATOM 661 O O . TYR A 1 80 ? 12.305 5.629 -25.017 1.00 89.19 80 TYR A O 1
ATOM 669 N N . SER A 1 81 ? 13.484 4.234 -23.711 1.00 91.19 81 SER A N 1
ATOM 670 C CA . SER A 1 81 ? 13.577 3.090 -24.613 1.00 91.19 81 SER A CA 1
ATOM 671 C C . SER A 1 81 ? 12.567 2.017 -24.217 1.00 91.19 81 SER A C 1
ATOM 673 O O . SER A 1 81 ? 12.092 1.987 -23.087 1.00 91.19 81 SER A O 1
ATOM 675 N N . ALA A 1 82 ? 12.224 1.120 -25.145 1.00 89.06 82 ALA A N 1
ATOM 676 C CA . ALA A 1 82 ? 11.375 -0.021 -24.809 1.00 89.06 82 ALA A CA 1
ATOM 677 C C . ALA A 1 82 ? 12.008 -0.850 -23.672 1.00 89.06 82 ALA A C 1
ATOM 679 O O . ALA A 1 82 ? 13.187 -1.194 -23.750 1.00 89.06 82 ALA A O 1
ATOM 680 N N . GLY A 1 83 ? 11.220 -1.171 -22.648 1.00 83.00 83 GLY A N 1
ATOM 681 C CA . GLY A 1 83 ? 11.636 -1.852 -21.424 1.00 83.00 83 GLY A CA 1
ATOM 682 C C . GLY A 1 83 ? 11.986 -0.918 -20.261 1.00 83.00 83 GLY A C 1
ATOM 683 O O . GLY A 1 83 ? 12.045 -1.395 -19.129 1.00 83.00 83 GLY A O 1
ATOM 684 N N . ASP A 1 84 ? 12.177 0.385 -20.498 1.00 84.69 84 ASP A N 1
ATOM 685 C CA . ASP A 1 84 ? 12.429 1.342 -19.416 1.00 84.69 84 ASP A CA 1
ATOM 686 C C . ASP A 1 84 ? 11.210 1.448 -18.506 1.00 84.69 84 ASP A C 1
ATOM 688 O O . ASP A 1 84 ? 10.068 1.404 -18.966 1.00 84.69 84 ASP A O 1
ATOM 692 N N . ARG A 1 85 ? 11.439 1.613 -17.205 1.00 85.38 85 ARG A N 1
ATOM 693 C CA . ARG A 1 85 ? 10.364 1.661 -16.217 1.00 85.38 85 ARG A CA 1
ATOM 694 C C . ARG A 1 85 ? 10.392 2.955 -15.432 1.00 85.38 85 ARG A C 1
ATOM 696 O O . ARG A 1 85 ? 11.461 3.435 -15.065 1.00 85.38 85 ARG A O 1
ATOM 703 N N . VAL A 1 86 ? 9.209 3.499 -15.183 1.00 84.38 86 VAL A N 1
ATOM 704 C CA . VAL A 1 86 ? 8.998 4.748 -14.444 1.00 84.38 86 VAL A CA 1
ATOM 705 C C . VAL A 1 86 ? 7.909 4.549 -13.406 1.00 84.38 86 VAL A C 1
ATOM 707 O O . VAL A 1 86 ? 7.022 3.708 -13.576 1.00 84.38 86 VAL A O 1
ATOM 710 N N . LYS A 1 87 ? 7.958 5.351 -12.348 1.00 83.12 87 LYS A N 1
ATOM 711 C CA . LYS A 1 87 ? 6.800 5.573 -11.486 1.00 83.12 87 LYS A CA 1
ATOM 712 C C . LYS A 1 87 ? 6.159 6.905 -11.841 1.00 83.12 87 LYS A C 1
ATOM 714 O O . LYS A 1 87 ? 6.834 7.819 -12.313 1.00 83.12 87 LYS A O 1
ATOM 719 N N . VAL A 1 88 ? 4.868 7.008 -11.585 1.00 83.75 88 VAL A N 1
ATOM 720 C CA . VAL A 1 88 ? 4.096 8.230 -11.763 1.00 83.75 88 VAL A CA 1
ATOM 721 C C . VAL A 1 88 ? 3.371 8.486 -10.458 1.00 83.75 88 VAL A C 1
ATOM 723 O O . VAL A 1 88 ? 2.512 7.706 -10.051 1.00 83.75 88 VAL A O 1
ATOM 726 N N . SER A 1 89 ? 3.775 9.558 -9.791 1.00 81.31 89 SER A N 1
ATOM 727 C CA . SER A 1 89 ? 3.257 10.000 -8.497 1.00 81.31 89 SER A CA 1
ATOM 728 C C . SER A 1 89 ? 2.495 11.319 -8.609 1.00 81.31 89 SER A C 1
ATOM 730 O O . SER A 1 89 ? 1.848 11.725 -7.649 1.00 81.31 89 SER A O 1
ATOM 732 N N . TYR A 1 90 ? 2.576 11.994 -9.757 1.00 83.31 90 TYR A N 1
ATOM 733 C CA . TYR A 1 90 ? 1.943 13.281 -10.022 1.00 83.31 90 TYR A CA 1
ATOM 734 C C . TYR A 1 90 ? 1.235 13.252 -11.361 1.00 83.31 90 TYR A C 1
ATOM 736 O O . TYR A 1 90 ? 1.732 12.612 -12.280 1.00 83.31 90 TYR A O 1
ATOM 744 N N . GLU A 1 91 ? 0.154 14.016 -11.471 1.00 84.62 91 GLU A N 1
ATOM 745 C CA . GLU A 1 91 ? -0.524 14.325 -12.724 1.00 84.62 91 GLU A CA 1
ATOM 746 C C . GLU A 1 91 ? 0.438 14.922 -13.764 1.00 84.62 91 GLU A C 1
ATOM 748 O O . GLU A 1 91 ? 1.548 15.365 -13.465 1.00 84.62 91 GLU A O 1
ATOM 753 N N . LYS A 1 92 ? -0.014 15.022 -15.017 1.00 84.56 92 LYS A N 1
ATOM 754 C CA . LYS A 1 92 ? 0.762 15.572 -16.149 1.00 84.56 92 LYS A CA 1
ATOM 755 C C . LYS A 1 92 ? 1.323 16.983 -15.920 1.00 84.56 92 LYS A C 1
ATOM 757 O O . LYS A 1 92 ? 2.230 17.415 -16.638 1.00 84.56 92 LYS A O 1
ATOM 762 N N . ASP A 1 93 ? 0.769 17.722 -14.961 1.00 80.88 93 ASP A N 1
ATOM 763 C CA . ASP A 1 93 ? 1.271 19.029 -14.537 1.00 80.88 93 ASP A CA 1
ATOM 764 C C . ASP A 1 93 ? 2.578 18.955 -13.719 1.00 80.88 93 ASP A C 1
ATOM 766 O O . ASP A 1 93 ? 3.265 19.970 -13.594 1.00 80.88 93 ASP A O 1
ATOM 770 N N . GLY A 1 94 ? 2.949 17.769 -13.223 1.00 79.38 94 GLY A N 1
ATOM 771 C CA . GLY A 1 94 ? 4.127 17.505 -12.398 1.00 79.38 94 GLY A CA 1
ATOM 772 C C . GLY A 1 94 ? 4.043 18.086 -10.985 1.00 79.38 94 GLY A C 1
ATOM 773 O O . GLY A 1 94 ? 5.073 18.223 -10.327 1.00 79.38 94 GLY A O 1
ATOM 774 N N . ILE A 1 95 ? 2.853 18.502 -10.543 1.00 75.25 95 ILE A N 1
ATOM 775 C CA . ILE A 1 95 ? 2.648 19.223 -9.280 1.00 75.25 95 ILE A CA 1
ATOM 776 C C . ILE A 1 95 ? 1.530 18.584 -8.461 1.00 75.25 95 ILE A C 1
ATOM 778 O O . ILE A 1 95 ? 1.669 18.471 -7.244 1.00 75.25 95 ILE A O 1
ATOM 782 N N . THR A 1 96 ? 0.433 18.175 -9.097 1.00 76.88 96 THR A N 1
ATOM 783 C CA . THR A 1 96 ? -0.719 17.584 -8.411 1.00 76.88 96 THR A CA 1
ATOM 784 C C . THR A 1 96 ? -0.424 16.113 -8.117 1.00 76.88 96 THR A C 1
ATOM 786 O O . THR A 1 96 ? -0.259 15.358 -9.069 1.00 76.88 96 THR A O 1
ATOM 789 N N . PRO A 1 97 ? -0.320 15.673 -6.849 1.00 74.44 97 PRO A N 1
ATOM 790 C CA . PRO A 1 97 ? -0.066 14.269 -6.539 1.00 74.44 97 PRO A CA 1
ATOM 791 C C . PRO A 1 97 ? -1.237 13.386 -6.971 1.00 74.44 97 PRO A C 1
ATOM 793 O O . PRO A 1 97 ? -2.394 13.766 -6.795 1.00 74.44 97 PRO A O 1
ATOM 796 N N . LEU A 1 98 ? -0.931 12.201 -7.490 1.00 76.00 98 LEU A N 1
ATOM 797 C CA . LEU A 1 98 ? -1.913 11.137 -7.650 1.00 76.00 98 LEU A CA 1
ATOM 798 C C . LEU A 1 98 ? -2.258 10.554 -6.280 1.00 76.00 98 LEU A C 1
ATOM 800 O O . LEU A 1 98 ? -1.377 10.389 -5.434 1.00 76.00 98 LEU A O 1
ATOM 804 N N . ASP A 1 99 ? -3.521 10.167 -6.096 1.00 73.50 99 ASP A N 1
ATOM 805 C CA . ASP A 1 99 ? -3.964 9.464 -4.884 1.00 73.50 99 ASP A CA 1
ATOM 806 C C . ASP A 1 99 ? -3.176 8.159 -4.683 1.00 73.50 99 ASP A C 1
ATOM 808 O O . ASP A 1 99 ? -2.908 7.740 -3.558 1.00 73.50 99 ASP A O 1
ATOM 812 N N . ILE A 1 100 ? -2.794 7.515 -5.793 1.00 77.25 100 ILE A N 1
ATOM 813 C CA . ILE A 1 100 ? -2.131 6.213 -5.813 1.00 77.25 100 ILE A CA 1
ATOM 814 C C . ILE A 1 100 ? -1.049 6.225 -6.893 1.00 77.25 100 ILE A C 1
ATOM 816 O O . ILE A 1 100 ? -1.380 6.232 -8.082 1.00 77.25 100 ILE A O 1
ATOM 820 N N . PRO A 1 101 ? 0.238 6.203 -6.509 1.00 80.25 101 PRO A N 1
ATOM 821 C CA . PRO A 1 101 ? 1.332 6.086 -7.458 1.00 80.25 101 PRO A CA 1
ATOM 822 C C . PRO A 1 101 ? 1.274 4.778 -8.251 1.00 80.25 101 PRO A C 1
ATOM 824 O O . PRO A 1 101 ? 1.033 3.702 -7.695 1.00 80.25 101 PRO A O 1
ATOM 827 N N . GLN A 1 102 ? 1.546 4.868 -9.550 1.00 80.31 102 GLN A N 1
ATOM 828 C CA . GLN A 1 102 ? 1.518 3.730 -10.473 1.00 80.31 102 GLN A CA 1
ATOM 829 C C . GLN A 1 102 ? 2.863 3.539 -11.168 1.00 80.31 102 GLN A C 1
ATOM 831 O O . GLN A 1 102 ? 3.614 4.493 -11.378 1.00 80.31 102 GLN A O 1
ATOM 836 N N . ALA A 1 103 ? 3.167 2.297 -11.532 1.00 83.88 103 ALA A N 1
ATOM 837 C CA . ALA A 1 103 ? 4.362 1.932 -12.275 1.00 83.88 103 ALA A CA 1
ATOM 838 C C . ALA A 1 103 ? 4.025 1.634 -13.739 1.00 83.88 103 ALA A C 1
ATOM 840 O O . ALA A 1 103 ? 3.021 0.993 -14.045 1.00 83.88 103 ALA A O 1
ATOM 841 N N . PHE A 1 104 ? 4.909 2.045 -14.646 1.00 86.06 104 PHE A N 1
ATOM 842 C CA . PHE A 1 104 ? 4.751 1.835 -16.082 1.00 86.06 104 PHE A CA 1
ATOM 843 C C . PHE A 1 104 ? 6.039 1.315 -16.710 1.00 86.06 104 PHE A C 1
ATOM 845 O O . PHE A 1 104 ? 7.137 1.674 -16.291 1.00 86.06 104 PHE A O 1
ATOM 852 N N . GLU A 1 105 ? 5.895 0.501 -17.753 1.00 86.88 105 GLU A N 1
ATOM 853 C CA . GLU A 1 105 ? 6.986 0.032 -18.610 1.00 86.88 105 GLU A CA 1
ATOM 854 C C . GLU A 1 105 ? 6.812 0.588 -20.023 1.00 86.88 105 GLU A C 1
ATOM 856 O O . GLU A 1 105 ? 5.746 0.456 -20.624 1.00 86.88 105 GLU A O 1
ATOM 861 N N . ALA A 1 106 ? 7.845 1.212 -20.576 1.00 90.81 106 ALA A N 1
ATOM 862 C CA . ALA A 1 106 ? 7.831 1.713 -21.937 1.00 90.81 106 ALA A CA 1
ATOM 863 C C . ALA A 1 106 ? 7.751 0.533 -22.920 1.00 90.81 106 ALA A C 1
ATOM 865 O O . ALA A 1 106 ? 8.619 -0.331 -22.953 1.00 90.81 106 ALA A O 1
ATOM 866 N N . VAL A 1 107 ? 6.721 0.489 -23.760 1.00 90.75 107 VAL A N 1
ATOM 867 C CA . VAL A 1 107 ? 6.530 -0.561 -24.782 1.00 90.75 107 VAL A CA 1
ATOM 868 C C . VAL A 1 107 ? 7.302 -0.231 -26.059 1.00 90.75 107 VAL A C 1
ATOM 870 O O . VAL A 1 107 ? 7.727 -1.112 -26.804 1.00 90.75 107 VAL A O 1
ATOM 873 N N . SER A 1 108 ? 7.505 1.058 -26.317 1.00 90.06 108 SER A N 1
ATOM 874 C CA . SER A 1 108 ? 8.298 1.561 -27.432 1.00 90.06 108 SER A CA 1
ATOM 875 C C . SER A 1 108 ? 9.018 2.843 -27.031 1.00 90.06 108 SER A C 1
ATOM 877 O O . SER A 1 108 ? 8.632 3.511 -26.067 1.00 90.06 108 SER A O 1
ATOM 879 N N . SER A 1 109 ? 10.065 3.199 -27.781 1.00 91.19 109 SER A N 1
ATOM 880 C CA . SER A 1 109 ? 10.795 4.436 -27.522 1.00 91.19 109 SER A CA 1
ATOM 881 C C . SER A 1 109 ? 9.861 5.647 -27.563 1.00 91.19 109 SER A C 1
ATOM 883 O O . SER A 1 109 ? 9.075 5.809 -28.505 1.00 91.19 109 SER A O 1
ATOM 885 N N . ASN A 1 110 ? 9.940 6.495 -26.540 1.00 88.50 110 ASN A N 1
ATOM 886 C CA . ASN A 1 110 ? 9.089 7.670 -26.394 1.00 88.50 110 ASN A CA 1
ATOM 887 C C . ASN A 1 110 ? 9.782 8.772 -25.574 1.00 88.50 110 ASN A C 1
ATOM 889 O O . ASN A 1 110 ? 10.750 8.525 -24.864 1.00 88.50 110 ASN A O 1
ATOM 893 N N . SER A 1 111 ? 9.307 10.009 -25.700 1.00 89.50 111 SER A N 1
ATOM 894 C CA . SER A 1 111 ? 9.775 11.142 -24.898 1.00 89.50 111 SER A CA 1
ATOM 895 C C . SER A 1 111 ? 8.651 12.158 -24.750 1.00 89.50 111 SER A C 1
ATOM 897 O O . SER A 1 111 ? 7.881 12.373 -25.689 1.00 89.50 111 SER A O 1
ATOM 899 N N . GLY A 1 112 ? 8.522 12.752 -23.563 1.00 86.00 112 GLY A N 1
ATOM 900 C CA . GLY A 1 112 ? 7.470 13.722 -23.255 1.00 86.00 112 GLY A CA 1
ATOM 901 C C . GLY A 1 112 ? 6.041 13.163 -23.271 1.00 86.00 112 GLY A C 1
ATOM 902 O O . GLY A 1 112 ? 5.097 13.946 -23.158 1.00 86.00 112 GLY A O 1
ATOM 903 N N . VAL A 1 113 ? 5.876 11.840 -23.400 1.00 87.56 113 VAL A N 1
ATOM 904 C CA . VAL A 1 113 ? 4.582 11.148 -23.353 1.00 87.56 113 VAL A CA 1
ATOM 905 C C . VAL A 1 113 ? 4.309 10.730 -21.916 1.00 87.56 113 VAL A C 1
ATOM 907 O O . VAL A 1 113 ? 5.016 9.877 -21.382 1.00 87.56 113 VAL A O 1
ATOM 910 N N . TYR A 1 114 ? 3.298 11.344 -21.309 1.00 86.62 114 TYR A N 1
ATOM 911 C CA . TYR A 1 114 ? 2.872 11.066 -19.941 1.00 86.62 114 TYR A CA 1
ATOM 912 C C . TYR A 1 114 ? 2.096 9.732 -19.864 1.00 86.62 11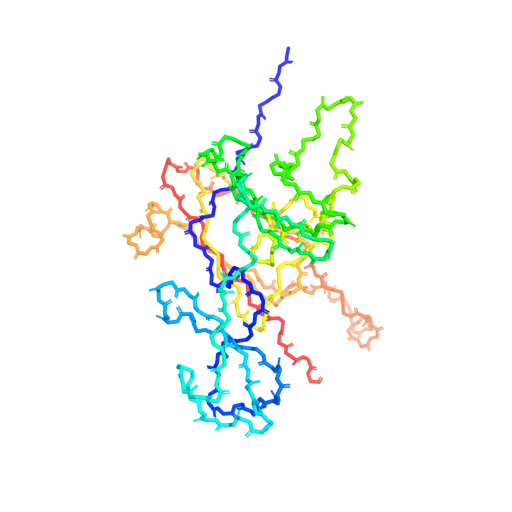4 TYR A C 1
ATOM 914 O O . TYR A 1 114 ? 1.176 9.530 -20.664 1.00 86.62 114 TYR A O 1
ATOM 922 N N . PRO A 1 115 ? 2.443 8.820 -18.944 1.00 81.12 115 PRO A N 1
ATOM 923 C CA . PRO A 1 115 ? 1.628 7.667 -18.588 1.00 81.12 115 PRO A CA 1
ATOM 924 C C . PRO A 1 115 ? 0.741 8.063 -17.394 1.00 81.12 115 PRO A C 1
ATOM 926 O O . PRO A 1 115 ? 1.316 8.254 -16.331 1.00 81.12 115 PRO A O 1
ATOM 929 N N . PRO A 1 116 ? -0.597 8.216 -17.463 1.00 70.69 116 PRO A N 1
ATOM 930 C CA . PRO A 1 116 ? -1.573 7.935 -18.526 1.00 70.69 116 PRO A CA 1
ATOM 931 C C . PRO A 1 116 ? -2.453 9.153 -18.932 1.00 70.69 116 PRO A C 1
ATOM 933 O O . PRO A 1 116 ? -2.546 10.141 -18.216 1.00 70.69 116 PRO A O 1
ATOM 936 N N . GLU A 1 117 ? -3.188 9.075 -20.048 1.00 58.88 117 GLU A N 1
ATOM 937 C CA . GLU A 1 117 ? -4.432 9.855 -20.226 1.00 58.88 117 GLU A CA 1
ATOM 938 C C . GLU A 1 117 ? -5.490 8.906 -20.819 1.00 58.88 117 GLU A C 1
ATOM 940 O O . GLU A 1 117 ? -5.466 8.591 -22.009 1.00 58.88 117 GLU A O 1
ATOM 945 N N . ASP A 1 118 ? -6.393 8.405 -19.970 1.00 55.62 118 ASP A N 1
ATOM 946 C CA . ASP A 1 118 ? -7.738 8.047 -20.424 1.00 55.62 118 ASP A CA 1
ATOM 947 C C . ASP A 1 118 ? -8.495 9.369 -20.595 1.00 55.62 118 ASP A C 1
ATOM 949 O O . ASP A 1 118 ? -8.948 9.975 -19.624 1.00 55.62 118 ASP A O 1
ATOM 953 N N . ASP A 1 119 ? -8.562 9.866 -21.830 1.00 48.66 119 ASP A N 1
ATOM 954 C CA . ASP A 1 119 ? -9.320 11.074 -22.169 1.00 48.66 119 ASP A CA 1
ATOM 955 C C . ASP A 1 119 ? -10.810 10.784 -22.443 1.00 48.66 119 ASP A C 1
ATOM 957 O O . ASP A 1 119 ? -11.539 11.654 -22.925 1.00 48.66 119 ASP A O 1
ATOM 961 N N . GLY A 1 120 ? -11.279 9.560 -22.163 1.00 51.75 120 GLY A N 1
ATOM 962 C CA . GLY A 1 120 ? -12.649 9.124 -22.422 1.00 51.75 120 GLY A CA 1
ATOM 963 C C . GLY A 1 120 ? -12.982 8.916 -23.904 1.00 51.75 120 GLY A C 1
ATOM 964 O O . GLY A 1 120 ? -14.143 8.656 -24.231 1.00 51.75 120 GLY A O 1
ATOM 965 N N . THR A 1 121 ? -12.000 9.012 -24.809 1.00 52.53 121 THR A N 1
ATOM 966 C CA . THR A 1 121 ? -12.219 8.913 -26.262 1.00 52.53 121 THR A CA 1
ATOM 967 C C . THR A 1 121 ? -11.197 8.039 -26.993 1.00 52.53 121 THR A C 1
ATOM 969 O O . THR A 1 121 ? -11.538 7.487 -28.039 1.00 52.53 121 THR A O 1
ATOM 972 N N . ASN A 1 122 ? -9.986 7.847 -26.463 1.00 47.12 122 ASN A N 1
ATOM 973 C CA . ASN A 1 122 ? -9.030 6.827 -26.904 1.00 47.12 122 ASN A CA 1
ATOM 974 C C . ASN A 1 122 ? -7.966 6.574 -25.823 1.00 47.12 122 ASN A C 1
ATOM 976 O O . ASN A 1 122 ? -7.508 7.495 -25.163 1.00 47.12 122 ASN A O 1
ATOM 980 N N . TRP A 1 123 ? -7.499 5.331 -25.693 1.00 54.81 123 TRP A N 1
ATOM 981 C CA . TRP A 1 123 ? -6.380 4.980 -24.810 1.00 54.81 123 TRP A CA 1
ATOM 982 C C . TRP A 1 123 ? -5.061 5.337 -25.515 1.00 54.81 123 TRP A C 1
ATOM 984 O O . TRP A 1 123 ? -4.408 4.478 -26.107 1.00 54.81 123 TRP A O 1
ATOM 994 N N . VAL A 1 124 ? -4.710 6.627 -25.538 1.00 53.50 124 VAL A N 1
ATOM 995 C CA . VAL A 1 124 ? -3.671 7.191 -26.429 1.00 53.50 124 VAL A CA 1
ATOM 996 C C . VAL A 1 124 ? -2.229 6.853 -26.004 1.00 53.50 124 VAL A C 1
ATOM 998 O O . VAL A 1 124 ? -1.290 7.220 -26.703 1.00 53.50 124 VAL A O 1
ATOM 1001 N N . SER A 1 125 ? -2.019 6.150 -24.885 1.00 64.75 125 SER A N 1
ATOM 1002 C CA . SER A 1 125 ? -0.678 5.790 -24.395 1.00 64.75 125 SER A CA 1
ATOM 1003 C C . SER A 1 125 ? -0.365 4.290 -24.382 1.00 64.75 125 SER A C 1
ATOM 1005 O O . SER A 1 125 ? 0.776 3.939 -24.086 1.00 64.75 125 SER A O 1
ATOM 1007 N N . LEU A 1 126 ? -1.303 3.399 -24.734 1.00 68.06 126 LEU A N 1
ATOM 1008 C CA . LEU A 1 126 ? -1.103 1.942 -24.615 1.00 68.06 126 LEU A CA 1
ATOM 1009 C C . LEU A 1 126 ? 0.005 1.390 -25.539 1.00 68.06 126 LEU A C 1
ATOM 1011 O O . LEU A 1 126 ? 0.581 0.338 -25.274 1.00 68.06 126 LEU A O 1
ATOM 1015 N N . ASP A 1 127 ? 0.313 2.089 -26.636 1.00 79.88 127 ASP A N 1
ATOM 1016 C CA . ASP A 1 127 ? 1.404 1.755 -27.562 1.00 79.88 127 ASP A CA 1
ATOM 1017 C C . ASP A 1 127 ? 2.783 2.240 -27.068 1.00 79.88 127 ASP A C 1
ATOM 1019 O O . ASP A 1 127 ? 3.827 1.822 -27.589 1.00 79.88 127 ASP A O 1
ATOM 1023 N N . LYS A 1 128 ? 2.800 3.135 -26.072 1.00 87.62 128 LYS A N 1
ATOM 1024 C CA . LYS A 1 128 ? 4.012 3.723 -25.482 1.00 87.62 128 LYS A CA 1
ATOM 1025 C C . LYS A 1 128 ? 4.312 3.189 -24.101 1.00 87.62 128 LYS A C 1
ATOM 1027 O O . LYS A 1 128 ? 5.481 2.965 -23.813 1.00 87.62 128 LYS A O 1
ATOM 1032 N N . TRP A 1 129 ? 3.288 2.957 -23.293 1.00 88.56 129 TRP A N 1
ATOM 1033 C CA . TRP A 1 129 ? 3.402 2.577 -21.897 1.00 88.56 129 TRP A CA 1
ATOM 1034 C C . TRP A 1 129 ? 2.457 1.423 -21.583 1.00 88.56 129 TRP A C 1
ATOM 1036 O O . TRP A 1 129 ? 1.269 1.451 -21.897 1.00 88.56 129 TRP A O 1
ATOM 1046 N N . LYS A 1 130 ? 3.003 0.410 -20.923 1.00 86.81 130 LYS A N 1
ATOM 1047 C CA . LYS A 1 130 ? 2.276 -0.689 -20.311 1.00 86.81 130 LYS A CA 1
ATOM 1048 C C . LYS A 1 130 ? 2.128 -0.370 -18.831 1.00 86.81 130 LYS A C 1
ATOM 1050 O O . LYS A 1 130 ? 3.132 -0.223 -18.139 1.00 86.81 130 LYS A O 1
ATOM 1055 N N . ASP A 1 131 ? 0.888 -0.293 -18.365 1.00 85.25 131 ASP A N 1
ATOM 1056 C CA . ASP A 1 131 ? 0.572 -0.191 -16.940 1.00 85.25 131 ASP A CA 1
ATOM 1057 C C . ASP A 1 131 ? 1.006 -1.480 -16.218 1.00 85.25 131 ASP A C 1
ATOM 1059 O O . ASP A 1 131 ? 0.628 -2.590 -16.614 1.00 85.25 131 ASP A O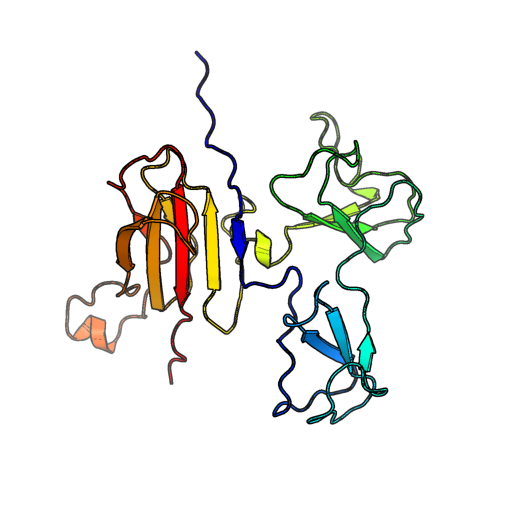 1
ATOM 1063 N N . LEU A 1 132 ? 1.849 -1.334 -15.194 1.00 81.94 132 LEU A N 1
ATOM 1064 C CA . LEU A 1 132 ? 2.281 -2.414 -14.304 1.00 81.94 132 LEU A CA 1
ATOM 1065 C C . LEU A 1 132 ? 1.457 -2.455 -13.004 1.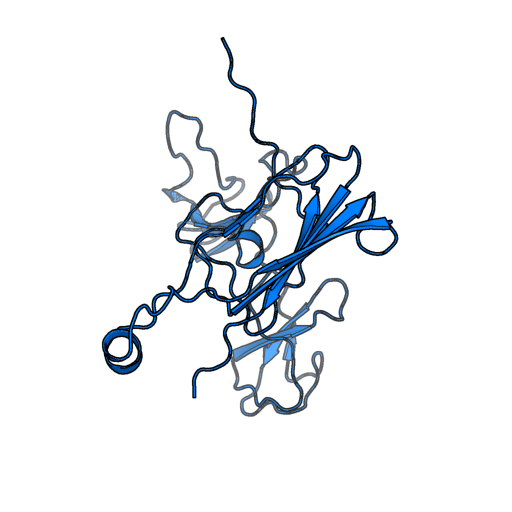00 81.94 132 LEU A C 1
ATOM 1067 O O . LEU A 1 132 ? 1.570 -3.420 -12.247 1.00 81.94 132 LEU A O 1
ATOM 1071 N N . GLY A 1 133 ? 0.611 -1.453 -12.762 1.00 78.69 133 GLY A N 1
ATOM 1072 C CA . GLY A 1 133 ? -0.210 -1.284 -11.570 1.00 78.69 133 GLY A CA 1
ATOM 1073 C C . GLY A 1 133 ? 0.467 -0.471 -10.467 1.00 78.69 133 GLY A C 1
ATOM 1074 O O . GLY A 1 133 ? 1.537 0.113 -10.644 1.00 78.69 133 GLY A O 1
ATOM 1075 N N . ALA A 1 134 ? -0.181 -0.431 -9.302 1.00 80.50 134 ALA A N 1
ATOM 1076 C CA . ALA A 1 134 ? 0.366 0.201 -8.109 1.00 80.50 134 ALA A CA 1
ATOM 1077 C C . ALA A 1 134 ? 1.582 -0.578 -7.578 1.00 80.50 134 ALA A C 1
ATOM 1079 O O . ALA A 1 134 ? 1.637 -1.813 -7.664 1.00 80.50 134 ALA A O 1
ATOM 1080 N N . THR A 1 135 ? 2.556 0.130 -6.996 1.00 76.88 135 THR A N 1
ATOM 1081 C CA . THR A 1 135 ? 3.667 -0.539 -6.298 1.00 76.88 135 THR A CA 1
ATOM 1082 C C . THR A 1 135 ? 3.142 -1.269 -5.063 1.00 76.88 135 THR A C 1
ATOM 1084 O O . THR A 1 135 ? 2.034 -1.000 -4.597 1.00 76.88 135 THR A O 1
ATOM 1087 N N . ASN A 1 136 ? 3.902 -2.223 -4.524 1.00 81.19 136 ASN A N 1
ATOM 1088 C CA . ASN A 1 136 ? 3.399 -3.114 -3.477 1.00 81.19 136 ASN A CA 1
ATOM 1089 C C . ASN A 1 136 ? 2.811 -2.390 -2.267 1.00 81.19 136 ASN A C 1
ATOM 1091 O O . ASN A 1 136 ? 1.704 -2.728 -1.862 1.00 81.19 136 ASN A O 1
ATOM 1095 N N . ARG A 1 137 ? 3.468 -1.332 -1.779 1.00 83.00 137 ARG A N 1
ATOM 1096 C CA . ARG A 1 137 ? 2.945 -0.440 -0.729 1.00 83.00 137 ARG A CA 1
ATOM 1097 C C . ARG A 1 137 ? 1.518 0.046 -0.994 1.00 83.00 137 ARG A C 1
ATOM 1099 O O . ARG A 1 137 ? 0.740 0.203 -0.062 1.00 83.00 137 ARG A O 1
ATOM 1106 N N . TRP A 1 138 ? 1.198 0.325 -2.252 1.00 83.06 138 TRP A N 1
ATOM 1107 C CA . TRP A 1 138 ? -0.039 0.978 -2.663 1.00 83.06 138 TRP A CA 1
ATOM 1108 C C . TRP A 1 138 ? -1.108 0.010 -3.178 1.00 83.06 138 TRP A C 1
ATOM 1110 O O . TRP A 1 138 ? -2.253 0.424 -3.344 1.00 83.06 138 TRP A O 1
ATOM 1120 N N . LYS A 1 139 ? -0.781 -1.274 -3.384 1.00 84.38 139 LYS A N 1
ATOM 1121 C CA . LYS A 1 139 ? -1.740 -2.294 -3.850 1.00 84.38 139 LYS A CA 1
ATOM 1122 C C . LYS A 1 139 ? -2.965 -2.418 -2.941 1.00 84.38 139 LYS A C 1
ATOM 1124 O O . LYS A 1 139 ? -4.063 -2.558 -3.450 1.00 84.38 139 LYS A O 1
ATOM 1129 N N . MET A 1 140 ? -2.818 -2.280 -1.622 1.00 85.69 140 MET A N 1
ATOM 1130 C CA . MET A 1 140 ? -3.962 -2.291 -0.695 1.00 85.69 140 MET A CA 1
ATOM 1131 C C . MET A 1 140 ? -4.921 -1.093 -0.843 1.00 85.69 140 MET A C 1
ATOM 1133 O O . MET A 1 140 ? -5.991 -1.093 -0.239 1.00 85.69 140 MET A O 1
ATOM 1137 N N . PHE A 1 141 ? -4.551 -0.074 -1.626 1.00 85.31 141 PHE A N 1
ATOM 1138 C CA . PHE A 1 141 ? -5.358 1.124 -1.865 1.00 85.31 141 PHE A CA 1
ATOM 1139 C C . PHE A 1 141 ? -5.816 1.271 -3.320 1.00 85.31 141 PHE A C 1
ATOM 1141 O O . PHE A 1 141 ? -6.699 2.083 -3.576 1.00 85.31 141 PHE A O 1
ATOM 1148 N N . ASP A 1 142 ? -5.269 0.495 -4.264 1.00 79.06 142 ASP A N 1
ATOM 1149 C CA . ASP A 1 142 ? -5.357 0.701 -5.725 1.00 79.06 142 ASP A CA 1
ATOM 1150 C C . ASP A 1 142 ? -6.750 0.517 -6.364 1.00 79.06 142 ASP A C 1
ATOM 1152 O O . ASP A 1 142 ? -6.900 0.606 -7.586 1.00 79.06 142 ASP A O 1
ATOM 1156 N N . GLY A 1 143 ? -7.779 0.269 -5.551 1.00 77.62 143 GLY A N 1
ATOM 1157 C CA . GLY A 1 143 ? -9.154 0.046 -5.989 1.00 77.62 143 GLY A CA 1
ATOM 1158 C C . GLY A 1 143 ? -9.377 -1.287 -6.712 1.00 77.62 143 GLY A C 1
ATOM 1159 O O . GLY A 1 143 ? -10.479 -1.520 -7.216 1.00 77.62 143 GLY A O 1
ATOM 1160 N N . LYS A 1 144 ? -8.374 -2.174 -6.775 1.00 78.44 144 LYS A N 1
ATOM 1161 C CA . LYS A 1 144 ? -8.472 -3.509 -7.371 1.00 78.44 144 LYS A CA 1
ATOM 1162 C C . LYS A 1 144 ? -8.550 -4.548 -6.251 1.00 78.44 144 LYS A C 1
ATOM 1164 O O . LYS A 1 144 ? -7.715 -4.615 -5.367 1.00 78.44 144 LYS A O 1
ATOM 1169 N N . VAL A 1 145 ? -9.560 -5.416 -6.304 1.00 75.19 145 VAL A N 1
ATOM 1170 C CA . VAL A 1 145 ? -9.796 -6.415 -5.239 1.00 75.19 145 VAL A CA 1
ATOM 1171 C C . VAL A 1 145 ? -8.785 -7.572 -5.284 1.00 75.19 145 VAL A C 1
ATOM 1173 O O . VAL A 1 145 ? -8.581 -8.258 -4.291 1.00 75.19 145 VAL A O 1
ATOM 1176 N N . LEU A 1 146 ? -8.148 -7.809 -6.435 1.00 81.06 146 LEU A N 1
ATOM 1177 C CA . LEU A 1 146 ? -7.268 -8.966 -6.658 1.00 81.06 146 LEU A CA 1
ATOM 1178 C C . LEU A 1 146 ? -5.778 -8.680 -6.421 1.00 81.06 146 LEU A C 1
ATOM 1180 O O . LEU A 1 146 ? -4.977 -9.611 -6.446 1.00 81.06 146 LEU A O 1
ATOM 1184 N N . THR A 1 147 ? -5.386 -7.421 -6.241 1.00 80.94 147 THR A N 1
ATOM 1185 C CA . THR A 1 147 ? -4.010 -7.046 -5.895 1.00 80.94 147 THR A CA 1
ATOM 1186 C C . THR A 1 147 ? -3.866 -7.008 -4.375 1.00 80.94 147 THR A C 1
ATOM 1188 O O . THR A 1 147 ? -4.813 -6.718 -3.651 1.00 80.94 147 THR A O 1
ATOM 1191 N N . GLN A 1 148 ? -2.679 -7.354 -3.874 1.00 86.00 148 GLN A N 1
ATOM 1192 C CA . GLN A 1 148 ? -2.392 -7.387 -2.439 1.00 86.00 148 GLN A CA 1
ATOM 1193 C C . GLN A 1 148 ? -1.031 -6.765 -2.162 1.00 86.00 148 GLN A C 1
ATOM 1195 O O . GLN A 1 148 ? -0.070 -7.018 -2.894 1.00 86.00 148 GLN A O 1
ATOM 1200 N N . THR A 1 149 ? -0.959 -5.978 -1.090 1.00 86.31 149 THR A N 1
ATOM 1201 C CA . THR A 1 149 ? 0.307 -5.607 -0.460 1.00 86.31 149 THR A CA 1
ATOM 1202 C C . THR A 1 149 ? 0.819 -6.809 0.323 1.00 86.31 149 THR A C 1
ATOM 1204 O O . THR A 1 149 ? 0.100 -7.342 1.165 1.00 86.31 149 THR A O 1
ATOM 1207 N N . VAL A 1 150 ? 2.042 -7.247 0.035 1.00 83.62 150 VAL A N 1
ATOM 1208 C CA . VAL A 1 150 ? 2.653 -8.428 0.663 1.00 83.62 150 VAL A CA 1
ATOM 1209 C C . VAL A 1 150 ? 3.843 -8.007 1.515 1.00 83.62 150 VAL A C 1
ATOM 1211 O O . VAL A 1 150 ? 4.649 -7.185 1.085 1.00 83.62 150 VAL A O 1
ATOM 1214 N N . ASN A 1 151 ? 3.957 -8.589 2.705 1.00 81.31 151 ASN A N 1
ATOM 1215 C CA . ASN A 1 151 ? 5.121 -8.480 3.577 1.00 81.31 151 ASN A CA 1
ATOM 1216 C C . ASN A 1 151 ? 5.297 -9.793 4.347 1.00 81.31 151 ASN A C 1
ATOM 1218 O O . ASN A 1 151 ? 4.300 -10.451 4.644 1.00 81.31 151 ASN A O 1
ATOM 1222 N N . SER A 1 152 ? 6.536 -10.172 4.663 1.00 77.44 152 SER A N 1
ATOM 1223 C CA . SER A 1 152 ? 6.809 -11.341 5.516 1.00 77.44 152 SER A CA 1
ATOM 1224 C C . SER A 1 152 ? 6.476 -11.070 6.983 1.00 77.44 152 SER A C 1
ATOM 1226 O O . SER A 1 152 ? 6.031 -11.967 7.692 1.00 77.44 152 SER A O 1
ATOM 1228 N N . ASP A 1 153 ? 6.667 -9.824 7.414 1.00 83.19 153 ASP A N 1
ATOM 1229 C CA . ASP A 1 153 ? 6.382 -9.361 8.769 1.00 83.19 153 ASP A CA 1
ATOM 1230 C C . ASP A 1 153 ? 5.059 -8.585 8.837 1.00 83.19 153 ASP A C 1
ATOM 1232 O O . ASP A 1 153 ? 4.376 -8.364 7.833 1.00 83.19 153 ASP A O 1
ATOM 1236 N N . THR A 1 154 ? 4.700 -8.119 10.037 1.00 86.06 154 THR A N 1
ATOM 1237 C CA . THR A 1 154 ? 3.516 -7.280 10.258 1.00 86.06 154 THR A CA 1
ATOM 1238 C C . THR A 1 154 ? 3.497 -6.083 9.308 1.00 86.06 154 THR A C 1
ATOM 1240 O O . THR A 1 154 ? 4.466 -5.330 9.208 1.00 86.06 154 THR A O 1
ATOM 1243 N N . ILE A 1 155 ? 2.365 -5.877 8.638 1.00 89.69 155 ILE A N 1
ATOM 1244 C CA . ILE A 1 155 ? 2.093 -4.672 7.856 1.00 89.69 155 ILE A CA 1
ATOM 1245 C C . ILE A 1 155 ? 1.507 -3.630 8.804 1.00 89.69 155 ILE A C 1
ATOM 1247 O O . ILE A 1 155 ? 0.437 -3.832 9.378 1.00 89.69 155 ILE A O 1
ATOM 1251 N N . GLU A 1 156 ? 2.204 -2.513 8.963 1.00 93.19 156 GLU A N 1
ATOM 1252 C CA . GLU A 1 156 ? 1.750 -1.362 9.732 1.00 93.19 156 GLU A CA 1
ATOM 1253 C C . GLU A 1 156 ? 1.404 -0.217 8.788 1.00 93.19 156 GLU A C 1
ATOM 1255 O O . GLU A 1 156 ? 2.219 0.209 7.964 1.00 93.19 156 GLU A O 1
ATOM 1260 N N . VAL A 1 157 ? 0.187 0.295 8.931 1.00 92.81 157 VAL A N 1
ATOM 1261 C CA . VAL A 1 157 ? -0.357 1.358 8.092 1.00 92.81 157 VAL A CA 1
ATOM 1262 C C . VAL A 1 157 ? -1.113 2.350 8.957 1.00 92.81 157 VAL A C 1
ATOM 1264 O O . VAL A 1 157 ? -1.896 1.961 9.820 1.00 92.81 157 VAL A O 1
ATOM 1267 N N . VAL A 1 158 ? -0.915 3.637 8.693 1.00 93.62 158 VAL A N 1
ATOM 1268 C CA . VAL A 1 158 ? -1.693 4.722 9.290 1.00 93.62 158 VAL A CA 1
ATOM 1269 C C . VAL A 1 158 ? -2.327 5.531 8.175 1.00 93.62 158 VAL A C 1
ATOM 1271 O O . VAL A 1 158 ? -1.633 5.994 7.268 1.00 93.62 158 VAL A O 1
ATOM 1274 N N . VAL A 1 159 ? -3.639 5.723 8.252 1.00 92.88 159 VAL A N 1
ATOM 1275 C CA . VAL A 1 159 ? -4.404 6.538 7.302 1.00 92.88 159 VAL A CA 1
ATOM 1276 C C . VAL A 1 159 ? -5.092 7.693 8.016 1.00 92.88 159 VAL A C 1
ATOM 1278 O O . VAL A 1 159 ? -5.454 7.577 9.192 1.00 92.88 159 VAL A O 1
ATOM 1281 N N . ASP A 1 160 ? -5.307 8.797 7.299 1.00 92.56 160 ASP A N 1
ATOM 1282 C CA . ASP A 1 160 ? -6.254 9.816 7.749 1.00 92.56 160 ASP A CA 1
ATOM 1283 C C . ASP A 1 160 ? -7.638 9.175 7.864 1.00 92.56 160 ASP A C 1
ATOM 1285 O O . ASP A 1 160 ? -8.165 8.581 6.922 1.00 92.56 160 ASP A O 1
ATOM 1289 N N . PHE A 1 161 ? -8.218 9.296 9.048 1.00 93.94 161 PHE A N 1
ATOM 1290 C CA . PHE A 1 161 ? -9.527 8.759 9.382 1.00 93.94 161 PHE A CA 1
ATOM 1291 C C . PHE A 1 161 ? -10.498 9.861 9.810 1.00 93.94 161 PHE A C 1
ATOM 1293 O O . PHE A 1 161 ? -11.537 9.599 10.416 1.00 93.94 161 PHE A O 1
ATOM 1300 N N . SER A 1 162 ? -10.159 11.118 9.525 1.00 92.62 162 SER A N 1
ATOM 1301 C CA . SER A 1 162 ? -10.986 12.266 9.871 1.00 92.62 162 SER A CA 1
ATOM 1302 C C . SER A 1 162 ? -12.366 12.168 9.216 1.00 92.62 162 SER A C 1
ATOM 1304 O O . SER A 1 162 ? -12.499 11.991 8.004 1.00 92.62 162 SER A O 1
ATOM 1306 N N . TYR A 1 163 ? -13.407 12.360 10.022 1.00 91.31 163 TYR A N 1
ATOM 1307 C CA . TYR A 1 163 ? -14.828 12.283 9.677 1.00 91.31 163 TYR A CA 1
ATOM 1308 C C . TYR A 1 163 ? -15.308 10.896 9.216 1.00 91.31 163 TYR A C 1
ATOM 1310 O O . TYR A 1 163 ? -16.416 10.780 8.690 1.00 91.31 163 TYR A O 1
ATOM 1318 N N . CYS A 1 164 ? -14.519 9.845 9.446 1.00 90.62 164 CYS A N 1
ATOM 1319 C CA . CYS A 1 164 ? -14.899 8.461 9.176 1.00 90.62 164 CYS A CA 1
ATOM 1320 C C . CYS A 1 164 ? -15.418 7.778 10.453 1.00 90.62 164 CYS A C 1
ATOM 1322 O O . CYS A 1 164 ? -14.957 8.054 11.556 1.00 90.62 164 CYS A O 1
ATOM 1324 N N . SER A 1 165 ? -16.396 6.881 10.308 1.00 92.75 165 SER A N 1
ATOM 1325 C CA . SER A 1 165 ? -17.005 6.122 11.420 1.00 92.75 165 SER A CA 1
ATOM 1326 C C . SER A 1 165 ? -16.945 4.603 11.238 1.00 92.75 165 SER A C 1
ATOM 1328 O O . SER A 1 165 ? -17.413 3.847 12.093 1.00 92.75 165 SER A O 1
ATOM 1330 N N . SER A 1 166 ? -16.399 4.146 10.113 1.00 92.38 166 SER A N 1
ATOM 1331 C CA . SER A 1 166 ? -16.272 2.731 9.771 1.00 92.38 166 SER A CA 1
ATOM 1332 C C . SER A 1 166 ? -15.144 2.525 8.767 1.00 92.38 166 SER A C 1
ATOM 1334 O O . SER A 1 166 ? -14.792 3.453 8.035 1.00 92.38 166 SER A O 1
ATOM 1336 N N . PHE A 1 167 ? -14.586 1.321 8.743 1.00 91.62 167 PHE A N 1
ATOM 1337 C CA . PHE A 1 167 ? -13.622 0.894 7.737 1.00 91.62 167 PHE A CA 1
ATOM 1338 C C . PHE A 1 167 ? -13.865 -0.565 7.360 1.00 91.62 167 PHE A C 1
ATOM 1340 O O . PHE A 1 167 ? -14.453 -1.337 8.121 1.00 91.62 167 PHE A O 1
ATOM 1347 N N . ALA A 1 168 ? -13.400 -0.931 6.171 1.00 90.44 168 ALA A N 1
ATOM 1348 C CA . ALA A 1 168 ? -13.427 -2.294 5.678 1.00 90.44 168 ALA A CA 1
ATOM 1349 C C . ALA A 1 168 ? -12.054 -2.666 5.124 1.00 90.44 168 ALA A C 1
ATOM 1351 O O . ALA A 1 168 ? -11.351 -1.813 4.582 1.00 90.44 168 ALA A O 1
ATOM 1352 N N . LEU A 1 169 ? -11.698 -3.935 5.257 1.00 88.75 169 LEU A N 1
ATOM 1353 C CA . LEU A 1 169 ? -10.509 -4.539 4.677 1.00 88.75 169 LEU A CA 1
ATOM 1354 C C . LEU A 1 169 ? -10.964 -5.768 3.896 1.00 88.75 169 LEU A C 1
ATOM 1356 O O . LEU A 1 169 ? -11.829 -6.503 4.370 1.00 88.75 169 LEU A O 1
ATOM 1360 N N . PHE A 1 170 ? -10.403 -5.971 2.712 1.00 87.94 170 PHE A N 1
ATOM 1361 C CA . PHE A 1 170 ? -10.820 -7.027 1.795 1.00 87.94 170 PHE A CA 1
ATOM 1362 C C . PHE A 1 170 ? -9.618 -7.832 1.334 1.00 87.94 170 PHE A C 1
ATOM 1364 O O . PHE A 1 170 ? -8.501 -7.311 1.319 1.00 87.94 170 PHE A O 1
ATOM 1371 N N . ASN A 1 171 ? -9.873 -9.067 0.903 1.00 86.81 171 ASN A N 1
ATOM 1372 C CA . ASN A 1 171 ? -8.850 -9.958 0.355 1.00 86.81 171 ASN A CA 1
ATOM 1373 C C . ASN A 1 171 ? -7.636 -10.101 1.298 1.00 86.81 171 ASN A C 1
ATOM 1375 O O . ASN A 1 171 ? -6.485 -9.892 0.916 1.00 86.81 171 ASN A O 1
ATOM 1379 N N . LEU A 1 172 ? -7.906 -10.402 2.566 1.00 86.50 172 LEU A N 1
ATOM 1380 C CA . LEU A 1 172 ? -6.907 -10.547 3.616 1.00 86.50 172 LEU A CA 1
ATOM 1381 C C . LEU A 1 172 ? -6.377 -11.981 3.711 1.00 86.50 172 LEU A C 1
ATOM 1383 O O . LEU A 1 172 ? -7.132 -12.951 3.630 1.00 86.50 172 LEU A O 1
ATOM 1387 N N . TYR A 1 173 ? -5.076 -12.094 3.973 1.00 85.25 173 TYR A N 1
ATOM 1388 C CA . TYR A 1 173 ? -4.404 -13.334 4.360 1.00 85.25 173 TYR A CA 1
ATOM 1389 C C . TYR A 1 173 ? -3.517 -13.052 5.580 1.00 85.25 173 TYR A C 1
ATOM 1391 O O . TYR A 1 173 ? -2.367 -12.638 5.461 1.00 85.25 173 TYR A O 1
ATOM 1399 N N . THR A 1 174 ? -4.106 -13.152 6.769 1.00 82.94 174 THR A N 1
ATOM 1400 C CA . THR A 1 174 ? -3.538 -12.686 8.044 1.00 82.94 174 THR A CA 1
ATOM 1401 C C . THR A 1 174 ? -4.144 -13.495 9.188 1.00 82.94 174 THR A C 1
ATOM 1403 O O . THR A 1 174 ? -5.262 -13.990 9.052 1.00 82.94 174 THR A O 1
ATOM 1406 N N . ASP A 1 175 ? -3.436 -13.624 10.311 1.00 84.19 175 ASP A N 1
ATOM 1407 C CA . ASP A 1 175 ? -3.981 -14.268 11.518 1.00 84.19 175 ASP A CA 1
ATOM 1408 C C . ASP A 1 175 ? -4.796 -13.304 12.373 1.00 84.19 175 ASP A C 1
ATOM 1410 O O . ASP A 1 175 ? -5.812 -13.668 12.977 1.00 84.19 175 ASP A O 1
ATOM 1414 N N . SER A 1 176 ? -4.311 -12.068 12.484 1.00 88.38 176 SER A N 1
ATOM 1415 C CA . SER A 1 176 ? -4.924 -11.071 13.344 1.00 88.38 176 SER A CA 1
ATOM 1416 C C . SER A 1 176 ? -4.659 -9.657 12.871 1.00 88.38 176 SER A C 1
ATOM 1418 O O . SER A 1 176 ? -3.579 -9.329 12.379 1.00 88.38 176 SER A O 1
ATOM 1420 N N . ILE A 1 177 ? -5.644 -8.797 13.107 1.00 93.06 177 ILE A N 1
ATOM 1421 C CA . ILE A 1 177 ? -5.550 -7.366 12.844 1.00 93.06 177 ILE A CA 1
ATOM 1422 C C . ILE A 1 177 ? -5.779 -6.629 14.155 1.00 93.06 177 ILE A C 1
ATOM 1424 O O . ILE A 1 177 ? -6.836 -6.770 14.774 1.00 93.06 177 ILE A O 1
ATOM 1428 N N . ASN A 1 178 ? -4.808 -5.819 14.562 1.00 95.31 178 ASN A N 1
ATOM 1429 C CA . ASN A 1 178 ? -5.005 -4.828 15.614 1.00 95.31 178 ASN A CA 1
ATOM 1430 C C . ASN A 1 178 ? -5.299 -3.481 14.959 1.00 95.31 178 ASN A C 1
ATOM 1432 O O . ASN A 1 178 ? -4.653 -3.112 13.977 1.00 95.31 178 ASN A O 1
ATOM 1436 N N . TRP A 1 179 ? -6.257 -2.743 15.504 1.00 96.81 179 TRP A N 1
ATOM 1437 C CA . TRP A 1 179 ? -6.572 -1.402 15.036 1.00 96.81 179 TRP A CA 1
ATOM 1438 C C . TRP A 1 179 ? -6.698 -0.431 16.204 1.00 96.81 179 TRP A C 1
ATOM 1440 O O . TRP A 1 179 ? -7.212 -0.773 17.272 1.00 96.81 179 TRP A O 1
ATOM 1450 N N . GLU A 1 180 ? -6.230 0.791 15.984 1.00 97.75 180 GLU A N 1
ATOM 1451 C CA . GLU A 1 180 ? -6.170 1.863 16.973 1.00 97.75 180 GLU A CA 1
ATOM 1452 C C . GLU A 1 180 ? -6.618 3.172 16.313 1.00 97.75 180 GLU A C 1
ATOM 1454 O O . GLU A 1 180 ? -6.072 3.592 15.294 1.00 97.75 180 GLU A O 1
ATOM 1459 N N . LEU A 1 181 ? -7.644 3.806 16.877 1.00 97.81 181 LEU A N 1
ATOM 1460 C CA . LEU A 1 181 ? -8.160 5.104 16.458 1.00 97.81 181 LEU A CA 1
ATOM 1461 C C . LEU A 1 181 ? -7.653 6.180 17.415 1.00 97.81 181 LEU A C 1
ATOM 1463 O O . LEU A 1 181 ? -7.962 6.135 18.609 1.00 97.81 181 LEU A O 1
ATOM 1467 N N . TYR A 1 182 ? -6.954 7.168 16.870 1.00 97.81 182 TYR A N 1
ATOM 1468 C CA . TYR A 1 182 ? -6.418 8.305 17.609 1.00 97.81 182 TYR A CA 1
ATOM 1469 C C . TYR A 1 182 ? -7.183 9.592 17.293 1.00 97.81 182 TYR A C 1
ATOM 1471 O O . TYR A 1 182 ? -7.567 9.817 16.144 1.00 97.81 182 TYR A O 1
ATOM 1479 N N . ASP A 1 183 ? -7.374 10.448 18.298 1.00 96.88 183 ASP A N 1
ATOM 1480 C CA . ASP A 1 183 ? -7.681 11.870 18.105 1.00 96.88 183 ASP A CA 1
ATOM 1481 C C . ASP A 1 183 ? -6.351 12.618 17.933 1.00 96.88 183 ASP A C 1
ATOM 1483 O O . ASP A 1 183 ? -5.550 12.728 18.866 1.00 96.88 183 ASP A O 1
ATOM 1487 N N . GLY A 1 184 ? -6.079 13.069 16.710 1.00 93.25 184 GLY A N 1
ATOM 1488 C CA . GLY A 1 184 ? -4.792 13.616 16.293 1.00 93.25 184 GLY A CA 1
ATOM 1489 C C . GLY A 1 184 ? -3.810 12.586 15.722 1.00 93.25 184 GLY A C 1
ATOM 1490 O O . GLY A 1 184 ? -4.197 11.607 15.088 1.00 93.25 184 GLY A O 1
ATOM 1491 N N . ASP A 1 185 ? -2.519 12.882 15.880 1.00 92.38 185 ASP A N 1
ATOM 1492 C CA . ASP A 1 185 ? -1.385 12.103 15.359 1.00 92.38 185 ASP A CA 1
ATOM 1493 C C . ASP A 1 185 ? -1.240 10.757 16.088 1.00 92.38 185 ASP A C 1
ATOM 1495 O O . ASP A 1 185 ? -1.246 10.731 17.314 1.00 92.38 185 ASP A O 1
ATOM 1499 N N . TYR A 1 186 ? -1.045 9.647 15.373 1.00 91.81 186 TYR A N 1
ATOM 1500 C CA . TYR A 1 186 ? -0.906 8.312 15.970 1.00 91.81 186 TYR A CA 1
ATOM 1501 C C . TYR A 1 186 ? 0.266 8.187 16.956 1.00 91.81 186 TYR A C 1
ATOM 1503 O O . TYR A 1 186 ? 0.259 7.302 17.810 1.00 91.81 186 TYR A O 1
ATOM 1511 N N . GLN A 1 187 ? 1.282 9.051 16.849 1.00 90.75 187 GLN A N 1
ATOM 1512 C CA . GLN A 1 187 ? 2.440 9.017 17.748 1.00 90.75 187 GLN A CA 1
ATOM 1513 C C . GLN A 1 187 ? 2.225 9.798 19.051 1.00 90.75 187 GLN A C 1
ATOM 1515 O O . GLN A 1 187 ? 2.839 9.470 20.064 1.00 90.75 187 GLN A O 1
ATOM 1520 N N . ASN A 1 188 ? 1.394 10.845 19.027 1.00 91.00 188 ASN A N 1
ATOM 1521 C CA . ASN A 1 188 ? 1.313 11.846 20.102 1.00 91.00 188 ASN A CA 1
ATOM 1522 C C . ASN A 1 188 ? -0.120 12.190 20.545 1.00 91.00 188 ASN A C 1
ATOM 1524 O O . ASN A 1 188 ? -0.297 12.935 21.508 1.00 91.00 188 ASN A O 1
ATOM 1528 N N . GLY A 1 189 ? -1.124 11.717 19.814 1.00 91.56 189 GLY A N 1
ATOM 1529 C CA . GLY A 1 189 ? -2.542 11.958 20.045 1.00 91.56 189 GLY A CA 1
ATOM 1530 C C . GLY A 1 189 ? -3.154 10.995 21.056 1.00 91.56 189 GLY A C 1
ATOM 1531 O O . GLY A 1 189 ? -2.521 10.044 21.521 1.00 91.56 189 GLY A O 1
ATOM 1532 N N . ASP A 1 190 ? -4.420 11.239 21.381 1.00 96.56 190 ASP A N 1
ATOM 1533 C CA . ASP A 1 190 ? -5.143 10.449 22.373 1.00 96.56 190 ASP A CA 1
ATOM 1534 C C . ASP A 1 190 ? -5.727 9.188 21.728 1.00 96.56 190 ASP A C 1
ATOM 1536 O O . ASP A 1 190 ? -6.451 9.267 20.736 1.00 96.56 190 ASP A O 1
ATOM 1540 N N . LEU A 1 191 ? -5.455 8.011 22.302 1.00 97.06 191 LEU A N 1
ATOM 1541 C CA . LEU A 1 191 ? -6.092 6.766 21.868 1.00 97.06 191 LEU A CA 1
ATOM 1542 C C . LEU A 1 191 ? -7.573 6.782 22.271 1.00 97.06 191 LEU A C 1
ATOM 1544 O O . LEU A 1 191 ? -7.918 6.686 23.449 1.00 97.06 191 LEU A O 1
ATOM 1548 N N . VAL A 1 192 ? -8.454 6.868 21.280 1.00 96.94 192 VAL A N 1
ATOM 1549 C CA . VAL A 1 192 ? -9.905 6.986 21.474 1.00 96.94 192 VAL A CA 1
ATOM 1550 C C . VAL A 1 192 ? -10.559 5.619 21.575 1.00 96.94 192 VAL A C 1
ATOM 1552 O O . VAL A 1 192 ? -11.450 5.398 22.397 1.00 96.94 192 VAL A O 1
ATOM 1555 N N . LYS A 1 193 ? -10.158 4.698 20.698 1.00 97.06 193 LYS A N 1
ATOM 1556 C CA . LYS A 1 193 ? -10.724 3.351 20.634 1.00 97.06 193 LYS A CA 1
ATOM 1557 C C . LYS A 1 193 ? -9.723 2.412 19.986 1.00 97.06 193 LYS A C 1
ATOM 1559 O O . LYS A 1 193 ? -9.036 2.797 19.050 1.00 97.06 193 LYS A O 1
ATOM 1564 N N . SER A 1 194 ? -9.688 1.172 20.437 1.00 96.75 194 SER A N 1
ATOM 1565 C CA . SER A 1 194 ? -8.929 0.115 19.784 1.00 96.75 194 SER A CA 1
ATOM 1566 C C . SER A 1 194 ? -9.733 -1.170 19.755 1.00 96.75 194 SER A C 1
ATOM 1568 O O . SER A 1 194 ? -10.735 -1.329 20.464 1.00 96.75 194 SER A O 1
ATOM 1570 N N . GLY A 1 195 ? -9.294 -2.090 18.914 1.00 94.94 195 GLY A N 1
ATOM 1571 C CA . GLY A 1 195 ? -9.834 -3.428 18.866 1.00 94.94 195 GLY A CA 1
ATOM 1572 C C . GLY A 1 195 ? -8.850 -4.385 18.230 1.00 94.94 195 GLY A C 1
ATOM 1573 O O . GLY A 1 195 ? -7.870 -4.000 17.594 1.00 94.94 195 GLY A O 1
ATOM 1574 N N . GLN A 1 196 ? -9.143 -5.658 18.427 1.00 93.62 196 GLN A N 1
ATOM 1575 C CA . GLN A 1 196 ? -8.405 -6.747 17.831 1.00 93.62 196 GLN A CA 1
ATOM 1576 C C . GLN A 1 196 ? -9.394 -7.668 17.137 1.00 93.62 196 GLN A C 1
ATOM 1578 O O . GLN A 1 196 ? -10.472 -7.957 17.659 1.00 93.62 196 GLN A O 1
ATOM 1583 N N . ILE A 1 197 ? -9.011 -8.116 15.954 1.00 88.31 197 ILE A N 1
ATOM 1584 C CA . ILE A 1 197 ? -9.758 -9.064 15.150 1.00 88.31 197 ILE A CA 1
ATOM 1585 C C . ILE A 1 197 ? -8.895 -10.311 15.078 1.00 88.31 197 ILE A C 1
ATOM 1587 O O . ILE A 1 197 ? -7.809 -10.288 14.505 1.00 88.31 197 ILE A O 1
ATOM 1591 N N . THR A 1 198 ? -9.370 -11.363 15.732 1.00 79.38 198 THR A N 1
ATOM 1592 C CA . THR A 1 198 ? -8.798 -12.712 15.722 1.00 79.38 198 THR A CA 1
ATOM 1593 C C . THR A 1 198 ? -9.823 -13.683 15.138 1.00 79.38 198 THR A C 1
ATOM 1595 O O . THR A 1 198 ? -10.951 -13.289 14.830 1.00 79.38 198 THR A O 1
ATOM 1598 N N . ASN A 1 199 ? -9.457 -14.960 14.996 1.00 59.44 199 ASN A N 1
ATOM 1599 C CA . ASN A 1 199 ? -10.329 -16.000 14.440 1.00 59.44 199 ASN A CA 1
ATOM 1600 C C . ASN A 1 199 ? -10.807 -15.656 13.029 1.00 59.44 199 ASN A C 1
ATOM 1602 O O . ASN A 1 199 ? -12.001 -15.695 12.714 1.00 59.44 199 ASN A O 1
ATOM 1606 N N . LEU A 1 200 ? -9.849 -15.365 12.154 1.00 60.19 200 LEU A N 1
ATOM 1607 C CA . LEU A 1 200 ? -10.093 -15.342 10.721 1.00 60.19 200 LEU A CA 1
ATOM 1608 C C . LEU A 1 200 ? -10.226 -16.762 10.159 1.00 60.19 200 LEU A C 1
ATOM 1610 O O . LEU A 1 200 ? -9.952 -16.942 8.996 1.00 60.19 200 LEU A O 1
ATOM 1614 N N . GLN A 1 201 ? -10.654 -17.756 10.941 1.00 60.44 201 GLN A N 1
ATOM 1615 C CA . GLN A 1 201 ? -11.074 -19.076 10.467 1.00 60.44 201 GLN A CA 1
ATOM 1616 C C . GLN A 1 201 ? -12.603 -19.171 10.592 1.00 60.44 201 GLN A C 1
ATOM 1618 O O . GLN A 1 201 ? -13.186 -18.590 11.516 1.00 60.44 201 GLN A O 1
ATOM 1623 N N . GLU A 1 202 ? -13.276 -19.849 9.662 1.00 59.97 202 GLU A N 1
ATOM 1624 C CA . GLU A 1 202 ? -14.700 -20.162 9.823 1.00 59.97 202 GLU A CA 1
ATOM 1625 C C . GLU A 1 202 ? -14.936 -21.029 11.072 1.00 59.97 202 GLU A C 1
ATOM 1627 O O . GLU A 1 202 ? -14.093 -21.835 11.468 1.00 59.97 202 GLU A O 1
ATOM 1632 N N . GLU A 1 203 ? -16.079 -20.830 11.736 1.00 61.00 203 GLU A N 1
ATOM 1633 C CA . GLU A 1 203 ? -16.417 -21.594 12.937 1.00 61.00 203 GLU A CA 1
ATOM 1634 C C . GLU A 1 203 ? -16.592 -23.076 12.599 1.00 61.00 203 GLU A C 1
ATOM 1636 O O . GLU A 1 203 ? -17.474 -23.445 11.825 1.00 61.00 203 GLU A O 1
ATOM 1641 N N . VAL A 1 204 ? -15.794 -23.922 13.249 1.00 63.03 204 VAL A N 1
ATOM 1642 C CA . VAL A 1 204 ? -15.937 -25.377 13.204 1.00 63.03 204 VAL A CA 1
ATOM 1643 C C . VAL A 1 204 ? -17.147 -25.786 14.046 1.00 63.03 204 VAL A C 1
ATOM 1645 O O . VAL A 1 204 ? -17.163 -25.572 15.261 1.00 63.03 204 VAL A O 1
ATOM 1648 N N . LYS A 1 205 ? -18.175 -26.371 13.424 1.00 70.31 205 LYS A N 1
ATOM 1649 C CA . LYS A 1 205 ? -19.470 -26.637 14.075 1.00 70.31 205 LYS A CA 1
ATOM 1650 C C . LYS A 1 205 ? -19.521 -27.977 14.791 1.00 70.31 205 LYS A C 1
ATOM 1652 O O . LYS A 1 205 ? -20.296 -28.126 15.737 1.00 70.31 205 LYS A O 1
ATOM 1657 N N . ASP A 1 206 ? -18.723 -28.954 14.367 1.00 75.12 206 ASP A N 1
ATOM 1658 C CA . ASP A 1 206 ? -18.661 -30.264 15.006 1.00 75.12 206 ASP A CA 1
ATOM 1659 C C . ASP A 1 206 ? -17.294 -30.954 14.872 1.00 75.12 206 ASP A C 1
ATOM 1661 O O . ASP A 1 206 ? -16.356 -30.465 14.243 1.00 75.12 206 ASP A O 1
ATOM 1665 N N . TRP A 1 207 ? -17.177 -32.111 15.527 1.00 79.81 207 TRP A N 1
ATOM 1666 C CA . TRP A 1 207 ? -15.951 -32.905 15.543 1.00 79.81 207 TRP A CA 1
ATOM 1667 C C . TRP A 1 207 ? -15.543 -33.400 14.150 1.00 79.81 207 TRP A C 1
ATOM 1669 O O . TRP A 1 207 ? -14.362 -33.633 13.924 1.00 79.81 207 TRP A O 1
ATOM 1679 N N . TYR A 1 208 ? -16.491 -33.611 13.233 1.00 72.88 208 TYR A N 1
ATOM 1680 C CA . TYR A 1 208 ? -16.192 -34.127 11.902 1.00 72.88 208 TYR A CA 1
ATOM 1681 C C . TYR A 1 208 ? -15.630 -33.006 11.028 1.00 72.88 208 TYR A C 1
ATOM 1683 O O . TYR A 1 208 ? -14.611 -33.196 10.373 1.00 72.88 208 TYR A O 1
ATOM 1691 N N . GLU A 1 209 ? -16.237 -31.822 11.081 1.00 72.62 209 GLU A N 1
ATOM 1692 C CA . GLU A 1 209 ? -15.721 -30.618 10.430 1.00 72.62 209 GLU A CA 1
ATOM 1693 C C . GLU A 1 209 ? -14.300 -30.310 10.930 1.00 72.62 209 GLU A C 1
ATOM 1695 O O . GLU A 1 209 ? -13.395 -30.170 10.119 1.00 72.62 209 GLU A O 1
ATOM 1700 N N . TYR A 1 210 ? -14.044 -30.409 12.241 1.00 71.00 210 TYR A N 1
ATOM 1701 C CA . TYR A 1 210 ? -12.703 -30.201 12.810 1.00 71.00 210 TYR A CA 1
ATOM 1702 C C . TYR A 1 210 ? -11.605 -31.082 12.190 1.00 71.00 210 TYR A C 1
ATOM 1704 O O . TYR A 1 210 ? -10.479 -30.630 12.004 1.00 71.00 210 TYR A O 1
ATOM 1712 N N . PHE A 1 211 ? -11.909 -32.355 11.915 1.00 77.44 211 PHE A N 1
ATOM 1713 C CA . PHE A 1 211 ? -10.917 -33.317 11.425 1.00 77.44 211 PHE A CA 1
ATOM 1714 C C . PHE A 1 211 ? -10.841 -33.415 9.901 1.00 77.44 211 PHE A C 1
ATOM 1716 O O . PHE A 1 211 ? -9.829 -33.892 9.386 1.00 77.44 211 PHE A O 1
ATOM 1723 N N . TYR A 1 212 ? -11.904 -33.039 9.187 1.00 77.94 212 TYR A N 1
ATOM 1724 C CA . TYR A 1 212 ? -12.046 -33.363 7.766 1.00 77.94 212 TYR A CA 1
ATOM 1725 C C . TYR A 1 212 ? -12.419 -32.174 6.874 1.00 77.94 212 TYR A C 1
ATOM 1727 O O . TYR A 1 212 ? -12.468 -32.364 5.658 1.00 77.94 212 TYR A O 1
ATOM 1735 N N . SER A 1 213 ? -12.695 -30.982 7.416 1.00 66.31 213 SER A N 1
ATOM 1736 C CA . SER A 1 213 ? -12.915 -29.791 6.589 1.00 66.31 213 SER A CA 1
ATOM 1737 C C . SER A 1 213 ? -11.602 -29.107 6.223 1.00 66.31 213 SER A C 1
ATOM 1739 O O . SER A 1 213 ? -10.608 -29.172 6.943 1.00 66.31 213 SER A O 1
ATOM 1741 N N . GLU A 1 214 ? -11.611 -28.412 5.091 1.00 63.47 214 GLU A N 1
ATOM 1742 C CA . GLU A 1 214 ? -10.551 -27.464 4.764 1.00 63.47 214 GLU A CA 1
ATOM 1743 C C . GLU A 1 214 ? -10.644 -26.250 5.701 1.00 63.47 214 GLU A C 1
ATOM 1745 O O . GLU A 1 214 ? -11.735 -25.855 6.122 1.00 63.47 214 GLU A O 1
ATOM 1750 N N . ILE A 1 215 ? -9.498 -25.661 6.045 1.00 64.62 215 ILE A N 1
ATOM 1751 C CA . ILE A 1 215 ? -9.449 -24.436 6.847 1.00 64.62 215 ILE A CA 1
ATOM 1752 C C . ILE A 1 215 ? -9.829 -23.267 5.932 1.00 64.62 215 ILE A C 1
ATOM 1754 O O . ILE A 1 215 ? -9.053 -22.883 5.058 1.00 64.62 215 ILE A O 1
ATOM 1758 N N . VAL A 1 216 ? -11.022 -22.701 6.124 1.00 65.50 216 VAL A N 1
ATOM 1759 C CA . VAL A 1 216 ? -11.487 -21.515 5.387 1.00 65.50 216 VAL A CA 1
ATOM 1760 C C . VAL A 1 216 ? -11.155 -20.268 6.191 1.00 65.50 216 VAL A C 1
ATOM 1762 O O . VAL A 1 216 ? -11.600 -20.134 7.333 1.00 65.50 216 VAL A O 1
ATOM 1765 N N . LEU A 1 217 ? -10.387 -19.350 5.597 1.00 67.56 217 LEU A N 1
ATOM 1766 C CA . LEU A 1 217 ? -10.065 -18.075 6.227 1.00 67.56 217 LEU A CA 1
ATOM 1767 C C . LEU A 1 217 ? -11.115 -16.998 5.902 1.00 67.56 217 LEU A C 1
ATOM 1769 O O . LEU A 1 217 ? -11.568 -16.891 4.763 1.00 67.56 217 LEU A O 1
ATOM 1773 N N . LYS A 1 218 ? -11.473 -16.155 6.875 1.00 73.44 218 LYS A N 1
ATOM 1774 C CA . LYS A 1 218 ? -12.231 -14.920 6.642 1.00 73.44 218 LYS A CA 1
ATOM 1775 C C . LYS A 1 218 ? -11.317 -13.920 5.948 1.00 73.44 218 LYS A C 1
ATOM 1777 O O . LYS A 1 218 ? -10.349 -13.447 6.535 1.00 73.44 218 LYS A O 1
ATOM 1782 N N . GLN A 1 219 ? -11.653 -13.593 4.709 1.00 79.00 219 GLN A N 1
ATOM 1783 C CA . GLN A 1 219 ? -10.852 -12.704 3.866 1.00 79.00 219 GLN A CA 1
ATOM 1784 C C . GLN A 1 219 ? -11.289 -11.240 3.959 1.00 79.00 219 GLN A C 1
ATOM 1786 O O . GLN A 1 219 ? -10.527 -10.355 3.582 1.00 79.00 219 GLN A O 1
ATOM 1791 N N . ASP A 1 220 ? -12.477 -10.976 4.506 1.00 86.06 220 ASP A N 1
ATOM 1792 C CA . ASP A 1 220 ? -13.042 -9.635 4.579 1.00 86.06 220 ASP A CA 1
ATOM 1793 C C . ASP A 1 220 ? -13.411 -9.277 6.017 1.00 86.06 220 ASP A C 1
ATOM 1795 O O . ASP A 1 220 ? -13.949 -10.082 6.784 1.00 86.06 220 ASP A O 1
ATOM 1799 N N . VAL A 1 221 ? -13.134 -8.031 6.374 1.00 87.50 221 VAL A N 1
ATOM 1800 C CA . VAL A 1 221 ? -13.360 -7.472 7.700 1.00 87.50 221 VAL A CA 1
ATOM 1801 C C . VAL A 1 221 ? -14.091 -6.149 7.558 1.00 87.50 221 VAL A C 1
ATOM 1803 O O . VAL A 1 221 ? -13.721 -5.304 6.747 1.00 87.50 221 VAL A O 1
ATOM 1806 N N . PHE A 1 222 ? -15.098 -5.940 8.401 1.00 90.69 222 PHE A N 1
ATOM 1807 C CA . PHE A 1 222 ? -15.813 -4.677 8.508 1.00 90.69 222 PHE A CA 1
ATOM 1808 C C . PHE A 1 222 ? -15.919 -4.262 9.973 1.00 90.69 222 PHE A C 1
ATOM 1810 O O . PHE A 1 222 ? -16.324 -5.058 10.821 1.00 90.69 222 PHE A O 1
ATOM 1817 N N . VAL A 1 223 ? -15.555 -3.014 10.261 1.00 92.00 223 VAL A N 1
ATOM 1818 C CA . VAL A 1 223 ? -15.658 -2.409 11.590 1.00 92.00 223 VAL A CA 1
ATOM 1819 C C . VAL A 1 223 ? -16.476 -1.133 11.478 1.00 92.00 223 VAL A C 1
ATOM 1821 O O . VAL A 1 223 ? -16.151 -0.245 10.690 1.00 92.00 223 VAL A O 1
ATOM 1824 N N . ASP A 1 224 ? -17.518 -1.023 12.296 1.00 93.62 224 ASP A N 1
ATOM 1825 C CA . ASP A 1 224 ? -18.401 0.135 12.372 1.00 93.62 224 ASP A CA 1
ATOM 1826 C C . ASP A 1 224 ? -18.523 0.692 13.800 1.00 93.62 224 ASP A C 1
ATOM 1828 O O . ASP A 1 224 ? -17.841 0.274 14.743 1.00 93.62 224 ASP A O 1
ATOM 1832 N N . GLY A 1 225 ? -19.354 1.727 13.953 1.00 92.12 225 GLY A N 1
ATOM 1833 C CA . GLY A 1 225 ? -19.606 2.350 15.253 1.00 92.12 225 GLY A CA 1
ATOM 1834 C C . GLY A 1 225 ? -18.366 3.015 15.861 1.00 92.12 225 GLY A C 1
ATOM 1835 O O . GLY A 1 225 ? -18.215 3.052 17.090 1.00 92.12 225 GLY A O 1
ATOM 1836 N N . LEU A 1 226 ? -17.450 3.505 15.022 1.00 93.69 226 LEU A N 1
ATOM 1837 C CA . LEU A 1 226 ? -16.342 4.351 15.451 1.00 93.69 226 LEU A CA 1
ATOM 1838 C C . LEU A 1 226 ? -16.823 5.807 15.563 1.00 93.69 226 LEU A C 1
ATOM 1840 O O . LEU A 1 226 ? -17.644 6.249 14.752 1.00 93.69 226 LEU A O 1
ATOM 1844 N N . PRO A 1 227 ? -16.349 6.567 16.564 1.00 93.56 227 PRO A N 1
ATOM 1845 C CA . PRO A 1 227 ? -16.652 7.988 16.649 1.00 93.56 227 PRO A CA 1
ATOM 1846 C C . PRO A 1 227 ? -16.024 8.731 15.463 1.00 93.56 227 PRO A C 1
ATOM 1848 O O . PRO A 1 227 ? -14.839 8.572 15.189 1.00 93.56 227 PRO A O 1
ATOM 1851 N N . ALA A 1 228 ? -16.816 9.559 14.780 1.00 92.69 228 ALA A N 1
ATOM 1852 C CA . ALA A 1 228 ? -16.320 10.420 13.711 1.00 92.69 228 ALA A CA 1
ATOM 1853 C C . ALA A 1 228 ? -15.685 11.680 14.313 1.00 92.69 228 ALA A C 1
ATOM 1855 O O . ALA A 1 228 ? -16.383 12.519 14.887 1.00 92.69 228 ALA A O 1
ATOM 1856 N N . LEU A 1 229 ? -14.366 11.807 14.176 1.00 93.50 229 LEU A N 1
ATOM 1857 C CA . LEU A 1 229 ? -13.572 12.904 14.733 1.00 93.50 229 LEU A CA 1
ATOM 1858 C C . LEU A 1 229 ? -13.077 13.826 13.620 1.00 93.50 229 LEU A C 1
ATOM 1860 O O . LEU A 1 229 ? -12.905 13.403 12.484 1.00 93.50 229 LEU A O 1
ATOM 1864 N N . SER A 1 230 ? -12.856 15.105 13.914 1.00 92.12 230 SER A N 1
ATOM 1865 C CA . SER A 1 230 ? -12.465 16.088 12.892 1.00 92.12 230 SER A CA 1
ATOM 1866 C C . SER A 1 230 ? -10.995 16.019 12.472 1.00 92.12 230 SER A C 1
ATOM 1868 O O . SER A 1 230 ? -10.650 16.564 11.425 1.00 92.12 230 SER A O 1
ATOM 1870 N N . ASN A 1 231 ? -10.155 15.408 13.306 1.00 93.88 231 ASN A N 1
ATOM 1871 C CA . ASN A 1 231 ? -8.726 15.208 13.100 1.00 93.88 231 ASN A CA 1
ATOM 1872 C C . ASN A 1 231 ? -8.357 13.865 13.733 1.00 93.88 231 ASN A C 1
ATOM 1874 O O . ASN A 1 231 ? -8.136 13.803 14.935 1.00 93.88 231 ASN A O 1
ATOM 1878 N N . SER A 1 232 ? -8.365 12.786 12.963 1.00 94.88 232 SER A N 1
ATOM 1879 C CA . SER A 1 232 ? -8.094 11.456 13.509 1.00 94.88 232 SER A CA 1
ATOM 1880 C C . SER A 1 232 ? -7.294 10.600 12.561 1.00 94.88 232 SER A C 1
ATOM 1882 O O . SER A 1 232 ? -7.450 10.696 11.347 1.00 94.88 232 SER A O 1
ATOM 1884 N N . GLN A 1 233 ? -6.493 9.713 13.132 1.00 96.31 233 GLN A N 1
ATOM 1885 C CA . GLN A 1 233 ? -5.718 8.731 12.391 1.00 96.31 233 GLN A CA 1
ATOM 1886 C C . GLN A 1 233 ? -6.115 7.325 12.824 1.00 96.31 233 GLN A C 1
ATOM 1888 O O . GLN A 1 233 ? -6.297 7.052 14.014 1.00 96.31 233 GLN A O 1
ATOM 1893 N N . LEU A 1 234 ? -6.263 6.437 11.844 1.00 96.62 234 LEU A N 1
ATOM 1894 C CA . LEU A 1 234 ? -6.481 5.015 12.075 1.00 96.62 234 LEU A CA 1
ATOM 1895 C C . LEU A 1 234 ? -5.172 4.287 11.808 1.00 96.62 234 LEU A C 1
ATOM 1897 O O . LEU A 1 234 ? -4.687 4.277 10.677 1.00 96.62 234 LEU A O 1
ATOM 1901 N N . ARG A 1 235 ? -4.633 3.665 12.851 1.00 97.06 235 ARG A N 1
ATOM 1902 C CA . ARG A 1 235 ? -3.483 2.774 12.775 1.00 97.06 235 ARG A CA 1
ATOM 1903 C C . ARG A 1 235 ? -3.964 1.333 12.685 1.00 97.06 235 ARG A C 1
ATOM 1905 O O . ARG A 1 235 ? -4.798 0.896 13.475 1.00 97.06 235 ARG A O 1
ATOM 1912 N N . LEU A 1 236 ? -3.425 0.608 11.718 1.00 96.19 236 LEU A N 1
ATOM 1913 C CA . LEU A 1 236 ? -3.685 -0.798 11.451 1.00 96.19 236 LEU A CA 1
ATOM 1914 C C . LEU A 1 236 ? -2.373 -1.568 11.573 1.00 96.19 236 LEU A C 1
ATOM 1916 O O . LEU A 1 236 ? -1.374 -1.182 10.968 1.00 96.19 236 LEU A O 1
ATOM 1920 N N . LEU A 1 237 ? -2.395 -2.667 12.324 1.00 94.56 237 LEU A N 1
ATOM 1921 C CA . LEU A 1 237 ? -1.326 -3.658 12.372 1.00 94.56 237 LEU A CA 1
ATOM 1922 C C . LEU A 1 237 ? -1.891 -4.998 11.905 1.00 94.56 237 LEU A C 1
ATOM 1924 O O . LEU A 1 237 ? -2.645 -5.646 12.634 1.00 94.56 237 LEU A O 1
ATOM 1928 N N . ILE A 1 238 ? -1.546 -5.388 10.683 1.00 92.62 238 ILE A N 1
ATOM 1929 C CA . ILE A 1 238 ? -1.964 -6.640 10.050 1.00 92.62 238 ILE A CA 1
ATOM 1930 C C . ILE A 1 238 ? -0.833 -7.644 10.258 1.00 92.62 238 ILE A C 1
ATOM 1932 O O . ILE A 1 238 ? 0.240 -7.505 9.672 1.00 92.62 238 ILE A O 1
ATOM 1936 N N . ASN A 1 239 ? -1.043 -8.626 11.130 1.00 90.31 239 ASN A N 1
ATOM 1937 C CA . ASN A 1 239 ? 0.003 -9.568 11.522 1.00 90.31 239 ASN A CA 1
ATOM 1938 C C . ASN A 1 239 ? -0.003 -10.787 10.589 1.00 90.31 239 ASN A C 1
ATOM 1940 O O . ASN A 1 239 ? -1.084 -11.287 10.268 1.00 90.31 239 ASN A O 1
ATOM 1944 N N . PRO A 1 240 ? 1.158 -11.286 10.145 1.00 83.75 240 PRO A N 1
ATOM 1945 C CA . PRO A 1 240 ? 1.214 -12.410 9.217 1.00 83.75 240 PRO A CA 1
ATOM 1946 C C . PRO A 1 240 ? 0.498 -13.633 9.792 1.00 83.75 240 PRO A C 1
ATOM 1948 O O . PRO A 1 240 ? 0.396 -13.789 11.013 1.00 83.75 240 PRO A O 1
ATOM 1951 N N . ALA A 1 241 ? -0.014 -14.484 8.903 1.00 69.69 241 ALA A N 1
ATOM 1952 C CA . ALA A 1 241 ? -0.468 -15.798 9.321 1.00 69.69 241 ALA A CA 1
ATOM 1953 C C . ALA A 1 241 ? 0.742 -16.582 9.844 1.00 69.69 241 ALA A C 1
ATOM 1955 O O . ALA A 1 241 ? 1.765 -16.629 9.162 1.00 69.69 241 ALA A O 1
ATOM 1956 N N . GLY A 1 242 ? 0.672 -17.135 11.054 1.00 59.38 242 GLY A N 1
ATOM 1957 C CA . GLY A 1 242 ? 1.740 -17.963 11.593 1.00 59.38 242 GLY A CA 1
ATOM 1958 C C . GLY A 1 242 ? 2.032 -19.102 10.623 1.00 59.38 242 GLY A C 1
ATOM 1959 O O . GLY A 1 242 ? 1.098 -19.725 10.110 1.00 59.38 242 GLY A O 1
ATOM 1960 N N . ASP A 1 243 ? 3.318 -19.363 10.361 1.00 46.31 243 ASP A N 1
ATOM 1961 C CA . ASP A 1 243 ? 3.733 -20.514 9.562 1.00 46.31 243 ASP A CA 1
ATOM 1962 C C . ASP A 1 243 ? 3.067 -21.761 10.145 1.00 46.31 243 ASP A C 1
ATOM 1964 O O . ASP A 1 243 ? 3.354 -22.198 11.264 1.00 46.31 243 ASP A O 1
ATOM 1968 N N . SER A 1 244 ? 2.109 -22.297 9.396 1.00 39.72 244 SER A N 1
ATOM 1969 C CA . SER A 1 244 ? 1.462 -23.549 9.742 1.00 39.72 244 SER A CA 1
ATOM 1970 C C . SER A 1 244 ? 2.504 -24.644 9.539 1.00 39.72 244 SER A C 1
ATOM 1972 O O . SER A 1 244 ? 2.878 -24.941 8.405 1.00 39.72 244 SER A O 1
ATOM 1974 N N . ALA A 1 245 ? 3.027 -25.159 10.653 1.00 30.52 245 ALA A N 1
ATOM 1975 C CA . ALA A 1 245 ? 3.905 -26.325 10.692 1.00 30.52 245 ALA A CA 1
ATOM 1976 C C . ALA A 1 245 ? 3.241 -27.573 10.089 1.00 30.52 245 ALA A C 1
ATOM 1978 O O . ALA A 1 245 ? 2.004 -27.721 10.237 1.00 30.52 245 ALA A O 1
#